Protein AF-A0A2N0B346-F1 (afdb_monomer)

Sequence (277 aa):
PYSTIGFEKKFQKDWVLYNFSGPQAVPAYGYYWFERIIEQGYKPKMVFYVISPEAFDDTKGLFYDPFLKYGADDSFLMKHLDRISFEDRRKLFLDRLFAVRRISPDLKLFAKRLQEGKLREYDSALNTDFMVLNLHRGEQFAYTSFLNDPERLEKDALRIRNLYLSSFELGPTQFYFVEEFLKIAKANDVKVYLIWPKVYESYRKRYDELGFDRIWWPKVKDLARRYSAVPVDLNSQTECKLFYDASHQSIMCFLESMKLMTDDYYGTKKIDVNRRF

Secondary structure (DSSP, 8-state):
-HHHHSS-TTTTTS--------TT--HHHHHHHHHHHHHTT---SEEEEE--GGGGBTTSSTTIIIIITTT--HHHHHHTGGGS-HHHHHHHHHHHH-HHHHH---HHHHHHHHHTT-TT---GGG-HHHHHHHHTTT--GGG--SS--HHHHHHHHHHHHHHHTTT--B-SHHHHHHHHHHHHHHHTT-EEEEEE----HHHHHHHHHTTHHHHTHHHHHHHHHHTT-EEEEHHHH-----BSSSSSB-GGGHHHHHHHHHHHHTTSS---TT---

InterPro domains:
  IPR011468 Protein of unknown function DUF1574 [PF07611] (2-265)

Organism: NCBI:txid2023197

Solvent-accessible surface area (backbone atoms only — not comparable to full-atom values): 15921 Å² total; per-residue (Å²): 93,67,62,57,63,35,41,60,79,92,50,38,86,83,58,82,65,83,87,84,83,56,79,71,60,26,46,52,52,56,26,56,54,51,52,52,41,45,75,73,69,50,73,58,74,60,45,83,45,75,52,61,76,68,55,28,22,73,85,73,46,46,61,40,65,56,31,57,74,72,65,56,50,72,67,58,51,65,76,45,47,89,69,48,51,70,68,53,52,52,48,54,53,49,31,70,76,33,59,63,71,58,70,56,74,59,62,66,60,49,52,52,25,56,76,69,73,41,75,76,69,80,48,80,90,70,40,62,63,59,55,49,24,60,78,35,76,69,48,74,74,86,44,63,30,97,64,70,54,65,73,60,34,53,54,39,17,54,52,53,38,58,73,59,57,69,81,62,48,89,36,68,60,34,56,53,27,46,48,53,38,36,50,56,29,48,78,61,70,29,43,37,36,44,28,37,72,38,49,36,67,80,37,42,50,53,44,60,76,70,33,36,79,69,74,44,48,52,57,53,43,48,52,20,58,78,42,74,30,44,52,39,51,39,66,81,75,48,84,76,85,41,36,55,44,20,76,37,53,6,58,74,43,45,45,61,54,38,43,52,53,50,29,32,74,74,62,78,42,75,73,69,74,75,75,68,134

Nearest PDB structures (foldseek):
  6wiu-assembly4_P  TM=3.056E-01  e=1.023E+00  Exiguobacterium sp. AT1b
  5gnx-assembly1_B  TM=3.047E-01  e=9.185E-01  metagenome
  8ivy-assembly2_B  TM=3.041E-01  e=1.268E+00  Acetivibrio thermocellus
  5g0s-assembly1_B  TM=3.393E-01  e=2.687E+00  Mycobacterium tuberculosis H37Rv
  5wka-assembly1_B  TM=3.341E-01  e=6.342E+00  metagenome

Structure (mmCIF, N/CA/C/O backbone):
data_AF-A0A2N0B346-F1
#
_entry.id   AF-A0A2N0B346-F1
#
loop_
_atom_site.group_PDB
_atom_site.id
_atom_site.type_symbol
_atom_site.label_atom_id
_atom_site.label_alt_id
_atom_site.label_comp_id
_atom_site.label_asym_id
_atom_site.label_entity_id
_atom_site.label_seq_id
_atom_site.pdbx_PDB_ins_code
_atom_site.Cartn_x
_atom_site.Cartn_y
_atom_site.Cartn_z
_atom_site.occupancy
_atom_site.B_iso_or_equiv
_atom_site.auth_seq_id
_atom_site.auth_comp_id
_atom_site.auth_asym_id
_atom_site.auth_atom_id
_atom_site.pdbx_PDB_model_num
ATOM 1 N N . PRO A 1 1 ? 7.427 -10.058 19.394 1.00 71.69 1 PRO A N 1
ATOM 2 C CA . PRO A 1 1 ? 6.786 -9.638 18.127 1.00 71.69 1 PRO A CA 1
ATOM 3 C C . PRO A 1 1 ? 6.164 -8.239 18.276 1.00 71.69 1 PRO A C 1
ATOM 5 O O . PRO A 1 1 ? 5.532 -7.976 19.302 1.00 71.69 1 PRO A O 1
ATOM 8 N N . TYR A 1 2 ? 6.372 -7.335 17.314 1.00 73.81 2 TYR A N 1
ATOM 9 C CA . TYR A 1 2 ? 5.748 -6.003 17.290 1.00 73.81 2 TYR A CA 1
ATOM 10 C C . TYR A 1 2 ? 4.219 -6.088 17.253 1.00 73.81 2 TYR A C 1
ATOM 12 O O . TYR A 1 2 ? 3.559 -5.276 17.891 1.00 73.81 2 TYR A O 1
ATOM 20 N N . SER A 1 3 ? 3.654 -7.137 16.656 1.00 72.31 3 SER A N 1
ATOM 21 C CA . SER A 1 3 ? 2.232 -7.503 16.738 1.00 72.31 3 SER A CA 1
ATOM 22 C C . SER A 1 3 ? 1.722 -7.671 18.166 1.00 72.31 3 SER A C 1
ATOM 24 O O . SER A 1 3 ? 0.545 -7.448 18.425 1.00 72.31 3 SER A O 1
ATOM 26 N N . THR A 1 4 ? 2.599 -8.036 19.105 1.00 73.50 4 THR A N 1
ATOM 27 C CA . THR A 1 4 ? 2.258 -8.189 20.524 1.00 73.50 4 THR A CA 1
ATOM 28 C C . THR A 1 4 ? 2.420 -6.880 21.291 1.00 73.50 4 THR A C 1
ATOM 30 O O . THR A 1 4 ? 1.592 -6.566 22.137 1.00 73.50 4 THR A O 1
ATOM 33 N N . ILE A 1 5 ? 3.469 -6.100 21.008 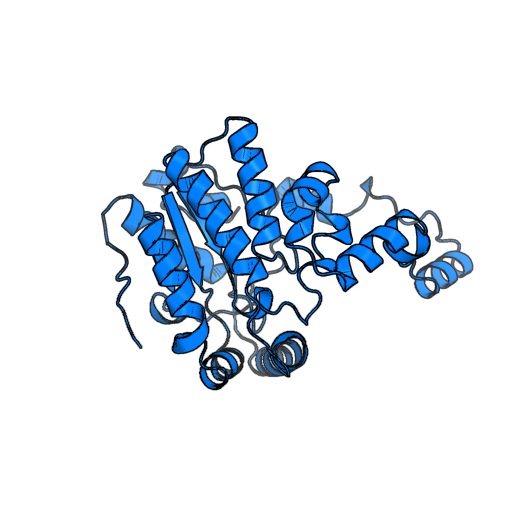1.00 77.31 5 ILE A N 1
ATOM 34 C CA . ILE A 1 5 ? 3.751 -4.854 21.745 1.00 77.31 5 ILE A CA 1
ATOM 35 C C . ILE A 1 5 ? 3.076 -3.612 21.149 1.00 77.31 5 ILE A C 1
ATOM 37 O O . ILE A 1 5 ? 3.043 -2.582 21.812 1.00 77.31 5 ILE A O 1
ATOM 41 N N . GLY A 1 6 ? 2.526 -3.707 19.935 1.00 75.94 6 GLY A N 1
ATOM 42 C CA . GLY A 1 6 ? 1.819 -2.623 19.246 1.00 75.94 6 GLY A CA 1
ATOM 43 C C . GLY A 1 6 ? 0.586 -2.122 19.991 1.00 75.94 6 GLY A C 1
ATOM 44 O O . GLY A 1 6 ? 0.230 -0.958 19.872 1.00 75.94 6 GLY A O 1
ATOM 45 N N . PHE A 1 7 ? -0.036 -2.976 20.802 1.00 82.00 7 PHE A N 1
ATOM 46 C CA . PHE A 1 7 ? -1.122 -2.585 21.693 1.00 82.00 7 PHE A CA 1
ATOM 47 C C . PHE A 1 7 ? -0.592 -2.265 23.089 1.00 82.00 7 PHE A C 1
ATOM 49 O O . PHE A 1 7 ? 0.306 -2.941 23.595 1.00 82.00 7 PHE A O 1
ATOM 56 N N . GLU A 1 8 ? -1.193 -1.282 23.762 1.00 81.69 8 GLU A N 1
ATOM 57 C CA . GLU A 1 8 ? -0.935 -1.047 25.185 1.00 81.69 8 GLU A CA 1
ATOM 58 C C . GLU A 1 8 ? -1.214 -2.314 26.008 1.00 81.69 8 GLU A C 1
ATOM 60 O O . GLU A 1 8 ? -2.177 -3.034 25.739 1.00 81.69 8 GLU A O 1
ATOM 65 N N . LYS A 1 9 ? -0.414 -2.568 27.056 1.00 84.38 9 LYS A N 1
ATOM 66 C CA . LYS A 1 9 ? -0.474 -3.805 27.868 1.00 84.38 9 LYS A CA 1
ATOM 67 C C . LYS A 1 9 ? -1.885 -4.194 28.319 1.00 84.38 9 LYS A C 1
ATOM 69 O O . LYS A 1 9 ? -2.200 -5.379 28.356 1.00 84.38 9 LYS A O 1
ATOM 74 N N . LYS A 1 10 ? -2.730 -3.211 28.644 1.00 84.38 10 LYS A N 1
ATOM 75 C CA . LYS A 1 10 ? -4.123 -3.435 29.064 1.00 84.38 10 LYS A CA 1
ATOM 76 C C . LYS A 1 10 ? -5.001 -4.070 27.977 1.00 84.38 10 LYS A C 1
ATOM 78 O O . LYS A 1 10 ? -5.951 -4.751 28.326 1.00 84.38 10 LYS A O 1
ATOM 83 N N . PHE A 1 11 ? -4.674 -3.878 26.698 1.00 83.50 11 PHE A N 1
ATOM 84 C CA . PHE A 1 11 ? -5.423 -4.416 25.559 1.00 83.50 11 PHE A CA 1
ATOM 85 C C . PHE A 1 11 ? -4.792 -5.687 24.976 1.00 83.50 11 PHE A C 1
ATOM 87 O O . PHE A 1 11 ? -5.474 -6.453 24.312 1.00 83.50 11 PHE A O 1
ATOM 94 N N . GLN A 1 12 ? -3.511 -5.963 25.237 1.00 83.19 12 GLN A N 1
ATOM 95 C CA . GLN A 1 12 ? -2.779 -7.071 24.597 1.00 83.19 12 GLN A CA 1
ATOM 96 C C . GLN A 1 12 ? -3.420 -8.459 24.769 1.00 83.19 12 GLN A C 1
ATOM 98 O O . GLN A 1 12 ? -3.192 -9.332 23.940 1.00 83.19 12 GLN A O 1
ATOM 103 N N . LYS A 1 13 ? -4.210 -8.684 25.827 1.00 84.19 13 LYS A N 1
ATOM 104 C CA . LYS A 1 13 ? -4.891 -9.970 26.059 1.00 84.19 13 LYS A CA 1
ATOM 105 C C . LYS A 1 13 ? -6.091 -10.203 25.134 1.00 84.19 13 LYS A C 1
ATOM 107 O O . LYS A 1 13 ? -6.457 -11.351 24.915 1.00 84.19 13 LYS A O 1
ATOM 112 N N . ASP A 1 14 ? -6.666 -9.136 24.584 1.00 84.81 14 ASP A N 1
ATOM 113 C CA . ASP A 1 14 ? -7.918 -9.175 23.817 1.00 84.81 14 ASP A CA 1
ATOM 114 C C . ASP A 1 14 ? -7.701 -9.090 22.300 1.00 84.81 14 ASP A C 1
ATOM 116 O O . ASP A 1 14 ? -8.669 -9.061 21.527 1.00 84.81 14 ASP A O 1
ATOM 120 N N . TRP A 1 15 ? -6.437 -9.006 21.876 1.00 86.19 15 TRP A N 1
ATOM 121 C CA . TRP A 1 15 ? -6.046 -8.750 20.498 1.00 86.19 15 TRP A CA 1
ATOM 122 C C . TRP A 1 15 ? -4.981 -9.719 20.013 1.00 86.19 15 TRP A C 1
ATOM 124 O O . TRP A 1 15 ? -4.018 -10.039 20.706 1.00 86.19 15 TRP A O 1
ATOM 134 N N . VAL A 1 16 ? -5.131 -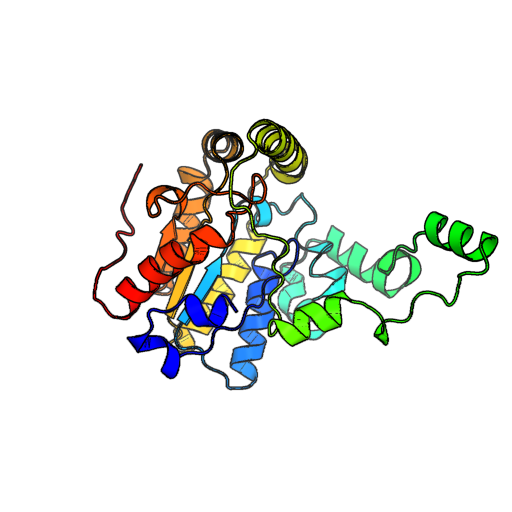10.107 18.752 1.00 85.81 16 VAL A N 1
ATOM 135 C CA . VAL A 1 16 ? -4.085 -10.736 17.954 1.00 85.81 16 VAL A CA 1
ATOM 136 C C . VAL A 1 16 ? -3.970 -9.924 16.672 1.00 85.81 16 VAL A C 1
ATOM 138 O O . VAL A 1 16 ? -4.977 -9.682 16.005 1.00 85.81 16 VAL A O 1
ATOM 141 N N . LEU A 1 17 ? -2.760 -9.469 16.348 1.00 85.19 17 LEU A N 1
ATOM 142 C CA . LEU A 1 17 ? -2.490 -8.760 15.103 1.00 85.19 17 LEU A CA 1
ATOM 143 C C . LEU A 1 17 ? -1.897 -9.725 14.078 1.00 85.19 17 LEU A C 1
ATOM 145 O O . LEU A 1 17 ? -0.890 -10.377 14.348 1.00 85.19 17 LEU A O 1
ATOM 149 N N . TYR A 1 18 ? -2.499 -9.747 12.894 1.00 86.06 18 TYR A N 1
ATOM 150 C CA . TYR A 1 18 ? -1.997 -10.462 11.728 1.00 86.06 18 TYR A CA 1
ATOM 151 C C . TYR A 1 18 ? -1.531 -9.457 10.680 1.00 86.06 18 TYR A C 1
ATOM 153 O O . TYR A 1 18 ? -2.218 -8.472 10.407 1.00 86.06 18 TYR A O 1
ATOM 161 N N . ASN A 1 19 ? -0.362 -9.709 10.099 1.00 83.88 19 ASN A N 1
ATOM 162 C CA . ASN A 1 19 ? 0.192 -8.898 9.027 1.00 83.88 19 ASN A CA 1
ATOM 163 C C . ASN A 1 19 ? 0.010 -9.632 7.698 1.00 83.88 19 ASN A C 1
ATOM 165 O O . ASN A 1 19 ? 0.459 -10.765 7.556 1.00 83.88 19 ASN A O 1
ATOM 169 N N . PHE A 1 20 ? -0.627 -8.968 6.738 1.00 87.12 20 PHE A N 1
ATOM 170 C CA . PHE A 1 20 ? -0.835 -9.490 5.387 1.00 87.12 20 PHE A CA 1
ATOM 171 C C . PHE A 1 20 ? -0.007 -8.742 4.337 1.00 87.12 20 PHE A C 1
ATOM 173 O O . PHE A 1 20 ? -0.223 -8.950 3.153 1.00 87.12 20 PHE A O 1
ATOM 180 N N . SER A 1 21 ? 0.930 -7.880 4.738 1.00 81.50 21 SER A N 1
ATOM 181 C CA . SER A 1 21 ? 1.773 -7.094 3.827 1.00 81.50 21 SER A CA 1
ATOM 182 C C . SER A 1 21 ? 2.575 -7.977 2.866 1.00 81.50 21 SER A C 1
ATOM 184 O O . SER A 1 21 ? 3.073 -9.033 3.247 1.00 81.50 21 SER A O 1
ATOM 186 N N . GLY A 1 22 ? 2.745 -7.505 1.631 1.00 80.12 22 GLY A N 1
ATOM 187 C CA . GLY A 1 22 ? 3.614 -8.110 0.623 1.00 80.12 22 GLY A CA 1
ATOM 188 C C . GLY A 1 22 ? 4.453 -7.044 -0.091 1.00 80.12 22 GLY A C 1
ATOM 189 O O . GLY A 1 22 ? 4.088 -5.864 -0.070 1.00 80.12 22 GLY A O 1
ATOM 190 N N . PRO A 1 23 ? 5.583 -7.419 -0.716 1.00 78.06 23 PRO A N 1
ATOM 191 C CA . PRO A 1 23 ? 6.390 -6.477 -1.484 1.00 78.06 23 PRO A CA 1
ATOM 192 C C . PRO A 1 23 ? 5.562 -5.897 -2.634 1.00 78.06 23 PRO A C 1
ATOM 194 O O . PRO A 1 23 ? 4.929 -6.643 -3.375 1.00 78.06 23 PRO A O 1
ATOM 197 N N . GLN A 1 24 ? 5.566 -4.565 -2.770 1.00 80.69 24 GLN A N 1
ATOM 198 C CA . GLN A 1 24 ? 4.791 -3.845 -3.794 1.00 80.69 24 GLN A CA 1
ATOM 199 C C . GLN A 1 24 ? 3.289 -4.208 -3.799 1.00 80.69 24 GLN A C 1
ATOM 201 O O . GLN A 1 24 ? 2.636 -4.190 -4.841 1.00 80.69 24 GLN A O 1
ATOM 206 N N . ALA A 1 25 ? 2.727 -4.543 -2.633 1.00 84.75 25 ALA A N 1
ATOM 207 C CA . ALA A 1 25 ? 1.311 -4.853 -2.494 1.00 84.75 25 ALA A CA 1
ATOM 208 C C . ALA A 1 25 ? 0.439 -3.628 -2.820 1.00 84.75 25 ALA A C 1
ATOM 210 O O . ALA A 1 25 ? 0.316 -2.696 -2.026 1.00 84.75 25 ALA A O 1
ATOM 211 N N . VAL A 1 26 ? -0.190 -3.648 -3.994 1.00 94.00 26 VAL A N 1
ATOM 212 C CA . VAL A 1 26 ? -1.192 -2.655 -4.399 1.00 94.00 26 VAL A CA 1
ATOM 213 C C . VAL A 1 26 ? -2.537 -2.900 -3.696 1.00 94.00 26 VAL A C 1
ATOM 215 O O . VAL A 1 26 ? -2.773 -4.002 -3.191 1.00 94.00 26 VAL A O 1
ATOM 218 N N . PRO A 1 27 ? -3.471 -1.931 -3.679 1.00 96.69 27 PRO A N 1
ATOM 219 C CA . PRO A 1 27 ? -4.790 -2.115 -3.079 1.00 96.69 27 PRO A CA 1
ATOM 220 C C . PRO A 1 27 ? -5.533 -3.397 -3.480 1.00 96.69 27 PRO A C 1
ATOM 222 O O . PRO A 1 27 ? -6.116 -4.042 -2.608 1.00 96.69 27 PRO A O 1
ATOM 225 N N . ALA A 1 28 ? -5.439 -3.827 -4.741 1.00 96.38 28 ALA A N 1
ATOM 226 C CA . ALA A 1 28 ? -6.013 -5.090 -5.211 1.00 96.38 28 ALA A CA 1
ATOM 227 C C . ALA A 1 28 ? -5.549 -6.322 -4.413 1.00 96.38 28 ALA A C 1
ATOM 229 O O . ALA A 1 28 ? -6.354 -7.205 -4.123 1.00 96.38 28 ALA A O 1
ATOM 230 N N . TYR A 1 29 ? -4.279 -6.360 -4.002 1.00 95.62 29 TYR A N 1
ATOM 231 C CA . TYR A 1 29 ? -3.734 -7.431 -3.166 1.00 95.62 29 TYR A CA 1
ATOM 232 C C . TYR A 1 29 ? -4.345 -7.407 -1.753 1.00 95.62 29 TYR A C 1
ATOM 234 O O . TYR A 1 29 ? -4.696 -8.451 -1.204 1.00 95.62 29 TYR A O 1
ATOM 242 N N . GLY A 1 30 ? -4.525 -6.216 -1.170 1.00 95.81 30 GLY A N 1
ATOM 243 C CA . GLY A 1 30 ? -5.187 -6.067 0.132 1.00 95.81 30 GLY A CA 1
ATOM 244 C C . GLY A 1 30 ? -6.653 -6.508 0.092 1.00 95.81 30 GLY A C 1
ATOM 245 O O . GLY A 1 30 ? -7.112 -7.220 0.983 1.00 95.81 30 GLY A O 1
ATOM 246 N N . TYR A 1 31 ? -7.365 -6.139 -0.975 1.00 97.38 31 TYR A N 1
ATOM 247 C CA . TYR A 1 31 ? -8.732 -6.587 -1.234 1.00 97.38 31 TYR A CA 1
ATOM 248 C C . TYR A 1 31 ? -8.826 -8.112 -1.391 1.00 97.38 31 TYR A C 1
ATOM 250 O O . TYR A 1 31 ? -9.660 -8.728 -0.733 1.00 97.38 31 TYR A O 1
ATOM 258 N N . TYR A 1 32 ? -7.930 -8.725 -2.170 1.00 96.75 32 TYR A N 1
ATOM 259 C CA . TYR A 1 32 ? -7.880 -10.176 -2.369 1.00 96.75 32 TYR A CA 1
ATOM 260 C C . TYR A 1 32 ? -7.816 -10.960 -1.054 1.00 96.75 32 TYR A C 1
ATOM 262 O O . TYR A 1 32 ? -8.604 -11.883 -0.836 1.00 96.75 32 TYR A O 1
ATOM 270 N N . TRP A 1 33 ? -6.905 -10.580 -0.154 1.00 95.75 33 TRP A N 1
ATOM 271 C CA . TRP A 1 33 ? -6.784 -11.254 1.138 1.00 95.75 33 TRP A CA 1
ATOM 272 C C . TRP A 1 33 ? -7.965 -10.971 2.053 1.00 95.75 33 TRP A C 1
ATOM 274 O O . TRP A 1 33 ? -8.467 -11.888 2.700 1.00 95.75 33 TRP A O 1
ATOM 284 N N . PHE A 1 34 ? -8.426 -9.723 2.104 1.00 97.50 34 PHE A N 1
ATOM 285 C CA . PHE A 1 34 ? -9.526 -9.353 2.981 1.00 97.50 34 PHE A CA 1
ATOM 286 C C . PHE A 1 34 ? -10.828 -10.059 2.609 1.00 97.50 34 PHE A C 1
ATOM 288 O O . PHE A 1 34 ? -11.502 -10.581 3.492 1.00 97.50 34 PHE A O 1
ATOM 295 N N . GLU A 1 35 ? -11.137 -10.163 1.317 1.00 97.19 35 GLU A N 1
ATOM 296 C CA . GLU A 1 35 ? -12.273 -10.945 0.833 1.00 97.19 35 GLU A CA 1
ATOM 297 C C . GLU A 1 35 ? -12.211 -12.395 1.338 1.00 97.19 35 GLU A C 1
ATOM 299 O O . GLU A 1 35 ? -13.176 -12.873 1.926 1.00 97.19 35 GLU A O 1
ATOM 304 N N . ARG A 1 36 ? -11.051 -13.056 1.241 1.00 96.06 36 ARG A N 1
ATOM 305 C CA . ARG A 1 36 ? -10.877 -14.454 1.690 1.00 96.06 36 ARG A CA 1
ATOM 306 C C . ARG A 1 36 ? -11.027 -14.619 3.190 1.00 96.06 36 ARG A C 1
ATOM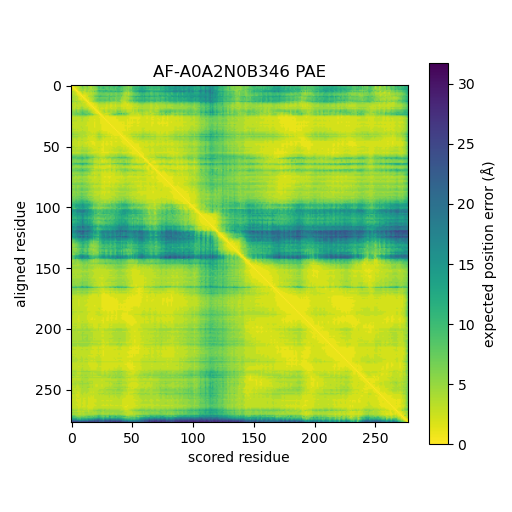 308 O O . ARG A 1 36 ? -11.612 -15.597 3.645 1.00 96.06 36 ARG A O 1
ATOM 315 N N . ILE A 1 37 ? -10.501 -13.670 3.960 1.00 96.56 37 ILE A N 1
ATOM 316 C CA . ILE A 1 37 ? -10.632 -13.658 5.420 1.00 96.56 37 ILE A CA 1
ATOM 317 C C . ILE A 1 37 ? -12.119 -13.619 5.798 1.00 96.56 37 ILE A C 1
ATOM 319 O O . ILE A 1 37 ? -12.573 -14.439 6.597 1.00 96.56 37 ILE A O 1
ATOM 323 N N . ILE A 1 38 ? -12.882 -12.717 5.175 1.00 97.75 38 ILE A N 1
ATOM 324 C CA . ILE A 1 38 ? -14.320 -12.581 5.417 1.00 97.75 38 ILE A CA 1
ATOM 325 C C . ILE A 1 38 ? -15.095 -13.818 4.938 1.00 97.75 38 ILE A C 1
ATOM 327 O O . ILE A 1 38 ? -15.955 -14.308 5.669 1.00 97.75 38 ILE A O 1
ATOM 331 N N . GLU A 1 39 ? -14.786 -14.355 3.753 1.00 96.19 39 GLU A N 1
ATOM 332 C CA . GLU A 1 39 ? -15.424 -15.559 3.190 1.00 96.19 39 GLU A CA 1
ATOM 333 C C . GLU A 1 39 ? -15.201 -16.807 4.055 1.00 96.19 39 GLU A C 1
ATOM 335 O O . GLU A 1 39 ? -16.087 -17.653 4.163 1.00 96.19 39 GLU A O 1
ATOM 340 N N . GLN A 1 40 ? -14.055 -16.904 4.733 1.00 96.69 40 GLN A N 1
ATOM 341 C CA . GLN A 1 40 ? -13.778 -17.960 5.713 1.00 96.69 40 GLN A CA 1
ATOM 342 C C . GLN A 1 40 ? -14.485 -17.748 7.064 1.00 96.69 40 GLN A C 1
ATOM 344 O O . GLN A 1 40 ? -14.336 -18.557 7.978 1.00 96.69 40 GLN A O 1
ATOM 349 N N . GLY A 1 41 ? -15.266 -16.675 7.210 1.00 96.44 41 GLY A N 1
ATOM 350 C CA . GLY A 1 41 ? -16.028 -16.364 8.418 1.00 96.44 41 GLY A CA 1
ATOM 351 C C . GLY A 1 41 ? -15.244 -15.592 9.480 1.00 96.44 41 GLY A C 1
ATOM 352 O O . GLY A 1 41 ? -15.780 -15.334 10.560 1.00 96.44 41 GLY A O 1
ATOM 353 N N . TYR A 1 42 ? -14.005 -15.180 9.198 1.00 95.19 42 TYR A N 1
ATOM 354 C CA . TYR A 1 42 ? -13.225 -14.360 10.119 1.00 95.19 42 TYR A CA 1
ATOM 355 C C . TYR A 1 42 ? -13.597 -12.887 9.959 1.00 95.19 42 TYR A C 1
ATOM 357 O O . TYR A 1 42 ? -13.429 -12.305 8.895 1.00 95.19 42 TYR A O 1
ATOM 365 N N . LYS A 1 43 ? -14.064 -12.256 11.040 1.00 95.19 43 LYS A N 1
ATOM 366 C CA . LYS A 1 43 ? -14.435 -10.833 11.057 1.00 95.19 43 LYS A CA 1
ATOM 367 C C . LYS A 1 43 ? -13.502 -10.059 11.990 1.00 95.19 43 LYS A C 1
ATOM 369 O O . LYS A 1 43 ? -13.696 -10.105 13.207 1.00 95.19 43 LYS A O 1
ATOM 374 N N . PRO A 1 44 ? -12.455 -9.392 11.469 1.00 95.25 44 PRO A N 1
ATOM 375 C CA . PRO A 1 44 ? -11.558 -8.614 12.312 1.00 95.25 44 PRO A CA 1
ATOM 376 C C . PRO A 1 44 ? -12.296 -7.414 12.914 1.00 95.25 44 PRO A C 1
ATOM 378 O O . PRO A 1 44 ? -13.071 -6.750 12.237 1.00 95.25 44 PRO A O 1
ATOM 381 N N . LYS A 1 45 ? -12.016 -7.091 14.181 1.00 94.88 45 LYS A N 1
ATOM 382 C CA . LYS A 1 45 ? -12.596 -5.908 14.846 1.00 94.88 45 LYS A CA 1
ATOM 383 C C . LYS A 1 45 ? -12.163 -4.600 14.175 1.00 94.88 45 LYS A C 1
ATOM 385 O O . LYS A 1 45 ? -12.937 -3.653 14.081 1.00 94.88 45 LYS A O 1
ATOM 390 N N . MET A 1 46 ? -10.912 -4.549 13.715 1.00 94.94 46 MET A N 1
ATOM 391 C CA . MET A 1 46 ? -10.398 -3.435 12.929 1.00 94.94 46 MET A CA 1
ATOM 392 C C . MET A 1 46 ? -9.302 -3.871 11.957 1.00 94.94 46 MET A C 1
ATOM 394 O O . MET A 1 46 ? -8.632 -4.878 12.190 1.00 94.94 46 MET A O 1
ATOM 398 N N . VAL A 1 47 ? -9.096 -3.081 10.904 1.00 96.94 47 VAL A N 1
ATOM 399 C CA . VAL A 1 47 ? -8.024 -3.261 9.921 1.00 96.94 47 VAL A CA 1
ATOM 400 C C . VAL A 1 47 ? -7.255 -1.959 9.714 1.00 96.94 47 VAL A C 1
ATOM 402 O O . VAL A 1 47 ? -7.844 -0.897 9.500 1.00 96.94 47 VAL A O 1
ATOM 405 N N . PHE A 1 48 ? -5.927 -2.068 9.733 1.00 95.50 48 PHE A N 1
ATOM 406 C CA . PHE A 1 48 ? -4.993 -1.022 9.326 1.00 95.50 48 PHE A CA 1
ATOM 407 C C . PHE A 1 48 ? -4.681 -1.200 7.846 1.00 95.50 48 PHE A C 1
ATOM 409 O O . PHE A 1 48 ? -3.873 -2.052 7.477 1.00 95.50 48 PHE A O 1
ATOM 416 N N . TYR A 1 49 ? -5.350 -0.434 6.990 1.00 97.38 49 TYR A N 1
ATOM 417 C CA . TYR A 1 49 ? -5.183 -0.554 5.552 1.00 97.38 49 TYR A CA 1
ATOM 418 C C . TYR A 1 49 ? -4.268 0.552 5.032 1.00 97.38 49 TYR A C 1
ATOM 420 O O . TYR A 1 49 ? -4.699 1.677 4.783 1.00 97.38 49 TYR A O 1
ATOM 428 N N . VAL A 1 50 ? -2.981 0.228 4.922 1.00 95.69 50 VAL A N 1
ATOM 429 C CA . VAL A 1 50 ? -1.949 1.146 4.429 1.00 95.69 50 VAL A CA 1
ATOM 430 C C . VAL A 1 50 ? -1.980 1.174 2.907 1.00 95.69 50 VAL A C 1
ATOM 432 O O . VAL A 1 50 ? -1.850 0.134 2.266 1.00 95.69 50 VAL A O 1
ATOM 435 N N . ILE A 1 51 ? -2.145 2.367 2.338 1.00 96.06 51 ILE A N 1
ATOM 436 C CA . ILE A 1 51 ? -2.127 2.593 0.895 1.00 96.06 51 ILE A CA 1
ATOM 437 C C . ILE A 1 51 ? -1.200 3.761 0.560 1.00 96.06 51 ILE A C 1
ATOM 439 O O . ILE A 1 51 ? -1.263 4.822 1.181 1.00 96.06 51 ILE A O 1
ATOM 443 N N . SER A 1 52 ? -0.354 3.570 -0.447 1.00 94.56 52 SER A N 1
ATOM 444 C CA . SER A 1 52 ? 0.588 4.592 -0.908 1.00 94.56 52 SER A CA 1
ATOM 445 C C . SER A 1 52 ? 0.212 5.067 -2.317 1.00 94.56 52 SER A C 1
ATOM 447 O O . SER A 1 52 ? -0.257 4.246 -3.114 1.00 94.56 52 SER A O 1
ATOM 449 N N . PRO A 1 53 ? 0.384 6.361 -2.647 1.00 95.56 53 PRO A N 1
ATOM 450 C CA . PRO A 1 53 ? -0.016 6.917 -3.941 1.00 95.56 53 PRO A CA 1
ATOM 451 C C . PRO A 1 53 ? 0.584 6.202 -5.156 1.00 95.56 53 PRO A C 1
ATOM 453 O O . PRO A 1 53 ? -0.088 6.076 -6.173 1.00 95.56 53 PRO A O 1
ATOM 456 N N . GLU A 1 54 ? 1.809 5.687 -5.048 1.00 94.12 54 GLU A N 1
ATOM 457 C CA . GLU A 1 54 ? 2.530 4.995 -6.124 1.00 94.12 54 GLU A CA 1
ATOM 458 C C . GLU A 1 54 ? 1.774 3.784 -6.650 1.00 94.12 54 GLU A C 1
ATOM 460 O O . GLU A 1 54 ? 1.829 3.492 -7.839 1.00 94.12 54 GLU A O 1
ATOM 465 N N . ALA A 1 55 ? 1.037 3.095 -5.777 1.00 94.50 55 ALA A N 1
ATOM 466 C CA . ALA A 1 55 ? 0.242 1.945 -6.176 1.00 94.50 55 ALA A CA 1
ATOM 467 C C . ALA A 1 55 ? -0.876 2.323 -7.158 1.00 94.50 55 ALA A C 1
ATOM 469 O O . ALA A 1 55 ? -1.353 1.459 -7.881 1.00 94.50 55 ALA A O 1
ATOM 470 N N . PHE A 1 56 ? -1.287 3.594 -7.195 1.00 96.25 56 PHE A N 1
ATOM 471 C CA . PHE A 1 56 ? -2.365 4.106 -8.040 1.00 96.25 56 PHE A CA 1
ATOM 472 C C . PHE A 1 56 ? -1.859 4.586 -9.403 1.00 96.25 56 PHE A C 1
ATOM 474 O O . PHE A 1 56 ? -2.572 5.325 -10.072 1.00 96.25 56 PHE A O 1
ATOM 481 N N . ASP A 1 57 ? -0.653 4.191 -9.810 1.00 94.56 57 ASP A N 1
ATOM 482 C CA . ASP A 1 57 ? -0.165 4.386 -11.171 1.00 94.56 57 ASP A CA 1
ATOM 483 C C . ASP A 1 57 ? -0.362 3.118 -12.007 1.00 94.56 57 ASP A C 1
ATOM 485 O O . ASP A 1 57 ? 0.357 2.124 -11.860 1.00 94.56 57 ASP A O 1
ATOM 489 N N . ASP A 1 58 ? -1.330 3.170 -12.921 1.00 91.19 58 ASP A N 1
ATOM 490 C CA . ASP A 1 58 ? -1.667 2.039 -13.789 1.00 91.19 58 ASP A CA 1
ATOM 491 C C . ASP A 1 58 ? -0.593 1.789 -14.872 1.00 91.19 58 ASP A C 1
ATOM 493 O O . ASP A 1 58 ? -0.582 0.730 -15.498 1.00 91.19 58 ASP A O 1
ATOM 497 N N . THR A 1 59 ? 0.354 2.715 -15.071 1.00 88.94 59 THR A N 1
ATOM 498 C CA . THR A 1 59 ? 1.417 2.621 -16.087 1.00 88.94 59 THR A CA 1
ATOM 499 C C . THR A 1 59 ? 2.682 1.912 -15.587 1.00 88.94 59 THR A C 1
ATOM 501 O O . THR A 1 59 ? 3.521 1.496 -16.388 1.00 88.94 59 THR A O 1
ATOM 504 N N . LYS A 1 60 ? 2.843 1.738 -14.267 1.00 84.75 60 LYS A N 1
ATOM 505 C CA . LYS A 1 60 ? 4.092 1.247 -13.645 1.00 84.75 60 LYS A CA 1
ATOM 506 C C . LYS A 1 60 ? 4.198 -0.270 -13.519 1.00 84.75 60 LYS A C 1
ATOM 508 O O . LYS A 1 60 ? 5.201 -0.762 -13.010 1.00 84.75 60 LYS A O 1
ATOM 513 N N . GLY A 1 61 ? 3.178 -1.019 -13.940 1.00 83.56 61 GLY A N 1
ATOM 514 C CA . GLY A 1 61 ? 3.162 -2.485 -13.845 1.00 83.56 61 GLY A CA 1
ATOM 515 C C . GLY A 1 61 ? 3.064 -3.034 -12.414 1.00 83.56 61 GLY A C 1
ATOM 516 O O . GLY A 1 61 ? 3.075 -4.249 -12.233 1.00 83.56 61 GLY A O 1
ATOM 517 N N . LEU A 1 62 ? 2.898 -2.166 -11.404 1.00 86.19 62 LEU A N 1
ATOM 518 C CA . LEU A 1 62 ? 2.786 -2.538 -9.987 1.00 86.19 62 LEU A CA 1
ATOM 519 C C . LEU A 1 62 ? 1.585 -3.437 -9.693 1.00 86.19 62 LEU A C 1
ATOM 521 O O . LEU A 1 62 ? 1.600 -4.198 -8.733 1.00 86.19 62 LEU A O 1
ATOM 525 N N . PHE A 1 63 ? 0.540 -3.376 -10.515 1.00 90.00 63 PHE A N 1
ATOM 526 C CA . PHE A 1 63 ? -0.574 -4.307 -10.400 1.00 90.00 63 PHE A CA 1
ATOM 527 C C . PHE A 1 63 ? -0.204 -5.697 -10.944 1.00 90.00 63 PHE A C 1
ATOM 529 O O . PHE A 1 63 ? -0.514 -6.714 -10.321 1.00 90.00 63 PHE A O 1
ATOM 536 N N . TYR A 1 64 ? 0.501 -5.745 -12.077 1.00 89.88 64 TYR A N 1
ATOM 537 C CA . TYR A 1 64 ? 0.838 -6.987 -12.762 1.00 89.88 64 TYR A CA 1
ATOM 538 C C . TYR A 1 64 ? 1.912 -7.801 -12.037 1.00 89.88 64 TYR A C 1
ATOM 540 O O . TYR A 1 64 ? 1.656 -8.940 -11.639 1.00 89.88 64 TYR A O 1
ATOM 548 N N . ASP A 1 65 ? 3.105 -7.225 -11.880 1.00 84.12 65 ASP A N 1
ATOM 549 C CA . ASP A 1 65 ? 4.315 -7.971 -11.526 1.00 84.12 65 ASP A CA 1
ATOM 550 C C . ASP A 1 65 ? 4.252 -8.627 -10.137 1.00 84.12 65 ASP A C 1
ATOM 552 O O . ASP A 1 65 ? 4.469 -9.837 -10.057 1.00 84.12 65 ASP A O 1
ATOM 556 N N . PRO A 1 66 ? 3.943 -7.908 -9.040 1.00 82.19 66 PRO A N 1
ATOM 557 C CA . PRO A 1 66 ? 3.945 -8.508 -7.708 1.00 82.19 66 PRO A CA 1
ATOM 558 C C . PRO A 1 66 ? 2.662 -9.288 -7.403 1.00 82.19 66 PRO A C 1
ATOM 560 O O . PRO A 1 66 ? 2.710 -10.252 -6.639 1.00 82.19 66 PRO A O 1
ATOM 563 N N . PHE A 1 67 ? 1.518 -8.902 -7.984 1.00 90.81 67 PHE A N 1
ATOM 564 C CA . PHE A 1 67 ? 0.223 -9.459 -7.598 1.00 90.81 67 PHE A CA 1
ATOM 565 C C . PHE A 1 67 ? -0.430 -10.325 -8.674 1.00 90.81 67 PHE A C 1
ATOM 567 O O . PHE A 1 67 ? -0.593 -11.520 -8.435 1.00 90.81 67 PHE A O 1
ATOM 574 N N . LEU A 1 68 ? -0.793 -9.797 -9.847 1.00 91.00 68 LEU A N 1
ATOM 575 C CA . LEU A 1 68 ? -1.527 -10.606 -10.834 1.00 91.00 68 LEU A CA 1
ATOM 576 C C . LEU A 1 68 ? -0.725 -11.826 -11.313 1.00 91.00 68 LEU A C 1
ATOM 578 O O . LEU A 1 68 ? -1.292 -12.893 -11.533 1.00 91.00 68 LEU A O 1
ATOM 582 N N . LYS A 1 69 ? 0.596 -11.683 -11.454 1.00 88.62 69 LYS A N 1
ATOM 583 C CA . LYS A 1 69 ? 1.486 -12.742 -11.944 1.00 88.62 69 LYS A CA 1
ATOM 584 C C . LYS A 1 69 ? 1.711 -13.884 -10.938 1.00 88.62 69 LYS A C 1
ATOM 586 O O . LYS A 1 69 ? 1.829 -15.055 -11.335 1.00 88.62 69 LYS A O 1
ATOM 591 N N . TYR A 1 70 ? 1.805 -13.560 -9.647 1.00 83.62 70 TYR A N 1
ATOM 592 C CA . TYR A 1 70 ? 2.232 -14.509 -8.608 1.00 83.62 70 TYR A CA 1
ATOM 593 C C . TYR A 1 70 ? 1.213 -14.750 -7.490 1.00 83.62 70 TYR A C 1
ATOM 595 O O . TYR A 1 70 ? 1.205 -15.845 -6.938 1.00 83.62 70 TYR A O 1
ATOM 603 N N . GLY A 1 71 ? 0.382 -13.764 -7.147 1.00 85.38 71 GLY A N 1
ATOM 604 C CA . GLY A 1 71 ? -0.496 -13.807 -5.974 1.00 85.38 71 GLY A CA 1
ATOM 605 C C . GLY A 1 71 ? -1.977 -14.056 -6.270 1.00 85.38 71 GLY A C 1
ATOM 606 O O . GLY A 1 71 ? -2.636 -14.725 -5.479 1.00 85.38 71 GLY A O 1
ATOM 607 N N . ALA A 1 72 ? -2.510 -13.530 -7.376 1.00 91.31 72 ALA A N 1
ATOM 608 C CA . ALA A 1 72 ? -3.925 -13.679 -7.719 1.00 91.31 72 ALA A CA 1
ATOM 609 C C . ALA A 1 72 ? -4.239 -15.082 -8.265 1.00 91.31 72 ALA A C 1
ATOM 611 O O . ALA A 1 72 ? -3.504 -15.608 -9.103 1.00 91.31 72 ALA A O 1
ATOM 612 N N . ASP A 1 73 ? -5.358 -15.664 -7.831 1.00 93.00 73 ASP A N 1
ATOM 613 C CA . ASP A 1 73 ? -5.867 -16.920 -8.384 1.00 93.00 73 ASP A CA 1
ATOM 614 C C . ASP A 1 73 ? -6.841 -16.705 -9.553 1.00 93.00 73 ASP A C 1
ATOM 616 O O . ASP A 1 73 ? -7.293 -15.594 -9.838 1.00 93.00 73 ASP A O 1
ATOM 620 N N . ASP A 1 74 ? -7.174 -17.792 -10.250 1.00 91.88 74 ASP A N 1
ATOM 621 C CA . ASP A 1 74 ? -8.020 -17.737 -11.443 1.00 91.88 74 ASP A CA 1
ATOM 622 C C . ASP A 1 74 ? -9.418 -17.179 -11.148 1.00 91.88 74 ASP A C 1
ATOM 624 O O . ASP A 1 74 ? -9.976 -16.470 -11.984 1.00 91.88 74 ASP A O 1
ATOM 628 N N . SER A 1 75 ? -9.959 -17.444 -9.955 1.00 93.81 75 SER A N 1
ATOM 629 C CA . SER A 1 75 ? -11.259 -16.917 -9.529 1.00 93.81 75 SER A CA 1
ATOM 630 C C . SER A 1 75 ? -11.232 -15.389 -9.463 1.00 93.81 75 SER A C 1
ATOM 632 O O . SER A 1 75 ? -12.066 -14.722 -10.080 1.00 93.81 75 SER A O 1
ATOM 634 N N . PHE A 1 76 ? -10.219 -14.823 -8.801 1.00 95.62 76 PHE A N 1
ATOM 635 C CA . PHE A 1 76 ? -10.029 -13.379 -8.727 1.00 95.62 76 PHE A CA 1
ATOM 636 C C . PHE A 1 76 ? -9.830 -12.754 -10.112 1.00 95.62 76 PHE A C 1
ATOM 638 O O . PHE A 1 76 ? -10.458 -11.747 -10.444 1.00 95.62 76 PHE A O 1
ATOM 645 N N . LEU A 1 77 ? -8.981 -13.368 -10.943 1.00 94.25 77 LEU A N 1
ATOM 646 C CA . LEU A 1 77 ? -8.685 -12.874 -12.288 1.00 94.25 77 LEU A CA 1
ATOM 647 C C . LEU A 1 77 ? -9.929 -12.841 -13.178 1.00 94.25 77 LEU A C 1
ATOM 649 O O . LEU A 1 77 ? -10.131 -11.875 -13.909 1.00 94.25 77 LEU A O 1
ATOM 653 N N . MET A 1 78 ? -10.769 -13.875 -13.111 1.00 93.75 78 MET A N 1
ATOM 654 C CA . MET A 1 78 ? -12.011 -13.934 -13.883 1.00 93.75 78 MET A CA 1
ATOM 655 C C . MET A 1 78 ? -13.044 -12.928 -13.372 1.00 93.75 78 MET A C 1
ATOM 657 O O . MET A 1 78 ? -13.700 -12.271 -14.179 1.00 93.75 78 MET A O 1
ATOM 661 N N . LYS A 1 79 ? -13.157 -12.765 -12.048 1.00 96.00 79 LYS A N 1
ATOM 662 C CA . LYS A 1 79 ? -14.091 -11.827 -11.409 1.00 96.00 79 LYS A CA 1
ATOM 663 C C . LYS A 1 79 ? -13.793 -10.360 -11.732 1.00 96.00 79 LYS A C 1
ATOM 665 O O . LYS A 1 79 ? -14.727 -9.577 -11.859 1.00 96.00 79 LYS A O 1
ATOM 670 N N . HIS A 1 80 ? -12.518 -9.998 -11.884 1.00 96.31 80 HIS A N 1
ATOM 671 C CA . HIS A 1 80 ? -12.079 -8.612 -12.103 1.00 96.31 80 HIS A CA 1
ATOM 672 C C . HIS A 1 80 ? -11.416 -8.388 -13.466 1.00 96.31 80 HIS A C 1
ATOM 674 O O . HIS A 1 80 ? -10.627 -7.456 -13.635 1.00 96.31 80 HIS A O 1
ATOM 680 N N . LEU A 1 81 ? -11.718 -9.234 -14.455 1.00 93.62 81 LEU A N 1
ATOM 681 C CA . LEU A 1 81 ? -11.083 -9.192 -15.774 1.00 93.62 81 LEU A CA 1
ATOM 682 C C . LEU A 1 81 ? -11.289 -7.850 -16.501 1.00 93.62 81 LEU A C 1
ATOM 684 O O . LEU A 1 81 ? -10.434 -7.436 -17.284 1.00 93.62 81 LEU A O 1
ATOM 688 N N . ASP A 1 82 ? -12.403 -7.165 -16.239 1.00 94.19 82 ASP A N 1
ATOM 689 C CA . ASP A 1 82 ? -12.739 -5.836 -16.764 1.00 94.19 82 ASP A CA 1
ATOM 690 C C . ASP A 1 82 ? -11.873 -4.712 -16.171 1.00 94.19 82 ASP A C 1
ATOM 692 O O . ASP A 1 82 ? -11.734 -3.652 -16.782 1.00 94.19 82 ASP A O 1
ATOM 696 N N . ARG A 1 83 ? -11.264 -4.947 -15.003 1.00 94.94 83 ARG A N 1
ATOM 697 C CA . ARG A 1 83 ? -10.353 -4.015 -14.319 1.00 94.94 83 ARG A CA 1
ATOM 698 C C . ARG A 1 83 ? -8.889 -4.230 -14.676 1.00 94.94 83 ARG A C 1
ATOM 700 O O . ARG A 1 83 ? -8.054 -3.412 -14.309 1.00 94.94 83 ARG A O 1
ATOM 707 N N . ILE A 1 84 ? -8.564 -5.312 -15.378 1.00 93.25 84 ILE A N 1
ATOM 708 C CA . ILE A 1 84 ? -7.196 -5.611 -15.799 1.00 93.25 84 ILE A CA 1
ATOM 709 C C . ILE A 1 84 ? -6.974 -5.038 -17.202 1.00 93.25 84 ILE A C 1
ATOM 711 O O . ILE A 1 84 ? -7.734 -5.311 -18.141 1.00 93.25 84 ILE A O 1
ATOM 715 N N . SER A 1 85 ? -5.902 -4.258 -17.362 1.00 91.94 85 SER A N 1
ATOM 716 C CA . SER A 1 85 ? -5.536 -3.658 -18.647 1.00 91.94 85 SER A CA 1
ATOM 717 C C . SER A 1 85 ? -5.417 -4.728 -19.743 1.00 91.94 85 SER A C 1
ATOM 719 O O . SER A 1 85 ? -5.131 -5.901 -19.484 1.00 91.94 85 SER A O 1
ATOM 721 N N . PHE A 1 86 ? -5.669 -4.362 -21.003 1.00 91.38 86 PHE A N 1
ATOM 722 C CA . PHE A 1 86 ? -5.489 -5.311 -22.111 1.00 91.38 86 PHE A CA 1
ATOM 723 C C . PHE A 1 86 ? -4.045 -5.831 -22.181 1.00 91.38 86 PHE A C 1
ATOM 725 O O . PHE A 1 86 ? -3.820 -7.015 -22.433 1.00 91.38 86 PHE A O 1
ATOM 732 N N . GLU A 1 87 ? -3.072 -4.958 -21.916 1.00 91.75 87 GLU A N 1
ATOM 733 C CA . GLU A 1 87 ? -1.662 -5.327 -21.906 1.00 91.75 87 GLU A CA 1
ATOM 734 C C . GLU A 1 87 ? -1.361 -6.378 -20.832 1.00 91.75 87 GLU A C 1
ATOM 736 O O . GLU A 1 87 ? -0.734 -7.394 -21.136 1.00 91.75 87 GLU A O 1
ATOM 741 N N . ASP A 1 88 ? -1.861 -6.190 -19.611 1.00 92.75 88 ASP A N 1
ATOM 742 C CA . ASP A 1 88 ? -1.634 -7.127 -18.512 1.00 92.75 88 ASP A CA 1
ATOM 743 C C . ASP A 1 88 ? -2.397 -8.436 -18.708 1.00 92.75 88 ASP A C 1
ATOM 745 O O . ASP A 1 88 ? -1.851 -9.504 -18.444 1.00 92.75 88 ASP A O 1
ATOM 749 N N . ARG A 1 89 ? -3.607 -8.400 -19.284 1.00 92.81 89 ARG A N 1
ATOM 750 C CA . ARG A 1 89 ? -4.318 -9.621 -19.709 1.00 92.81 89 ARG A CA 1
ATOM 751 C C . ARG A 1 89 ? -3.512 -10.414 -20.734 1.00 92.81 89 ARG A C 1
ATOM 753 O O . ARG A 1 89 ? -3.410 -11.636 -20.627 1.00 92.81 89 ARG A O 1
ATOM 760 N N . ARG A 1 90 ? -2.895 -9.731 -21.705 1.00 93.06 90 ARG A N 1
ATOM 761 C CA . ARG A 1 90 ? -2.000 -10.368 -22.681 1.00 93.06 90 ARG A CA 1
ATOM 762 C C . ARG A 1 90 ? -0.776 -10.973 -21.994 1.00 93.06 90 ARG A C 1
ATOM 764 O O . ARG A 1 90 ? -0.401 -12.095 -22.328 1.00 93.06 90 ARG A O 1
ATOM 771 N N . LYS A 1 91 ? -0.159 -10.265 -21.042 1.00 92.44 91 LYS A N 1
ATOM 772 C CA . LYS A 1 91 ? 0.979 -10.791 -20.271 1.00 92.44 91 LYS A CA 1
ATOM 773 C C . LYS A 1 91 ? 0.578 -12.027 -19.455 1.00 92.44 91 LYS A C 1
ATOM 775 O O . LYS A 1 91 ? 1.250 -13.043 -19.577 1.00 92.44 91 LYS A O 1
ATOM 780 N N . LEU A 1 92 ? -0.559 -11.993 -18.749 1.00 92.00 92 LEU A N 1
ATOM 781 C CA . LEU A 1 92 ? -1.104 -13.137 -18.001 1.00 92.00 92 LEU A CA 1
ATOM 782 C C . LEU A 1 92 ? -1.306 -14.362 -18.897 1.00 92.00 92 LEU A C 1
ATOM 784 O O . LEU A 1 92 ? -0.917 -15.472 -18.537 1.00 92.00 92 LEU A O 1
ATOM 788 N N . PHE A 1 93 ? -1.889 -14.167 -20.081 1.00 91.44 93 PHE A N 1
ATOM 789 C CA . PHE A 1 93 ? -2.071 -15.243 -21.051 1.00 91.44 93 PHE A CA 1
ATOM 790 C C . PHE A 1 93 ? -0.730 -15.846 -21.494 1.00 91.44 93 PHE A C 1
ATOM 792 O O . PHE A 1 93 ? -0.561 -17.065 -21.473 1.00 91.44 93 PHE A O 1
ATOM 799 N N . LEU A 1 94 ? 0.249 -15.004 -21.835 1.00 92.19 94 LEU A N 1
ATOM 800 C CA . LEU A 1 94 ? 1.582 -15.462 -22.231 1.00 92.19 94 LEU A CA 1
ATOM 801 C C . LEU A 1 94 ? 2.325 -16.169 -21.091 1.00 92.19 94 LEU A C 1
ATOM 803 O O . LEU A 1 94 ? 3.006 -17.159 -21.343 1.00 92.19 94 LEU A O 1
ATOM 807 N N . ASP A 1 95 ? 2.188 -15.701 -19.854 1.00 90.12 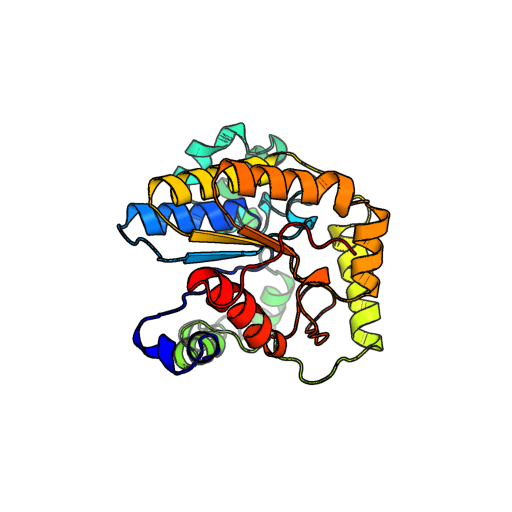95 ASP A N 1
ATOM 808 C CA . ASP A 1 95 ? 2.830 -16.306 -18.684 1.00 90.12 95 ASP A CA 1
ATOM 809 C C . ASP A 1 95 ? 2.184 -17.648 -18.298 1.00 90.12 95 ASP A C 1
ATOM 811 O O . ASP A 1 95 ? 2.857 -18.515 -17.738 1.00 90.12 95 ASP A O 1
ATOM 815 N N . ARG A 1 96 ? 0.911 -17.868 -18.658 1.00 86.62 96 ARG A N 1
ATOM 816 C CA . ARG A 1 96 ? 0.259 -19.186 -18.577 1.00 86.62 96 ARG A CA 1
ATOM 817 C C . ARG A 1 96 ? 0.721 -20.139 -19.681 1.00 86.62 96 ARG A C 1
ATOM 819 O O . ARG A 1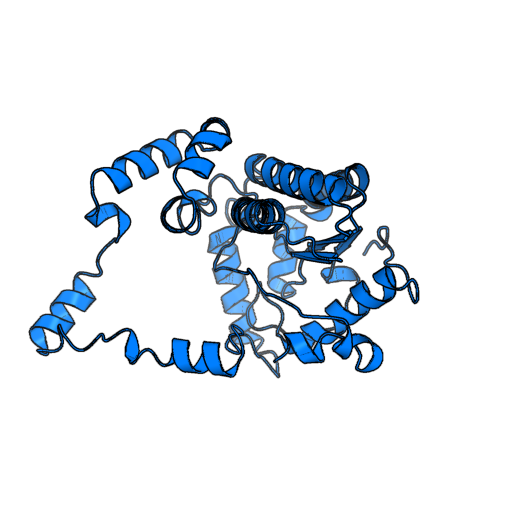 96 ? 0.895 -21.322 -19.410 1.00 86.62 96 ARG A O 1
ATOM 826 N N . LEU A 1 97 ? 0.938 -19.643 -20.901 1.00 90.19 97 LEU A N 1
ATOM 827 C CA . LEU A 1 97 ? 1.439 -20.462 -22.013 1.00 90.19 97 LEU A CA 1
ATOM 828 C C . LEU A 1 97 ? 2.917 -20.836 -21.854 1.00 90.19 97 LEU A C 1
ATOM 830 O O . LEU A 1 97 ? 3.326 -21.934 -22.225 1.00 90.19 97 LEU A O 1
ATOM 834 N N . PHE A 1 98 ? 3.725 -19.927 -21.310 1.00 90.38 98 PHE A N 1
ATOM 835 C CA . PHE A 1 98 ? 5.172 -20.080 -21.237 1.00 90.38 98 PHE A CA 1
ATOM 836 C C . PHE A 1 98 ? 5.664 -19.917 -19.800 1.00 90.38 98 PHE A C 1
ATOM 838 O O . PHE A 1 98 ? 6.030 -18.821 -19.371 1.00 90.38 98 PHE A O 1
ATOM 845 N N . ALA A 1 99 ? 5.776 -21.033 -19.076 1.00 83.25 99 ALA A N 1
ATOM 846 C CA . ALA A 1 99 ? 6.260 -21.052 -17.691 1.00 83.25 99 ALA A CA 1
ATOM 847 C C . ALA A 1 99 ? 7.619 -20.345 -17.505 1.00 83.25 99 ALA A C 1
ATOM 849 O O . ALA A 1 99 ? 7.854 -19.710 -16.480 1.00 83.25 99 ALA A O 1
ATOM 850 N N . VAL A 1 100 ? 8.494 -20.381 -18.518 1.00 83.31 100 VAL A N 1
ATOM 851 C CA . VAL A 1 100 ? 9.791 -19.679 -18.513 1.00 83.31 100 VAL A CA 1
ATOM 852 C C . VAL A 1 100 ? 9.625 -18.157 -18.432 1.00 83.31 100 VAL A C 1
ATOM 854 O O . VAL A 1 100 ? 10.410 -17.501 -17.755 1.00 83.31 100 VAL A O 1
ATOM 857 N N . ARG A 1 101 ? 8.590 -17.586 -19.064 1.00 82.44 101 ARG A N 1
ATOM 858 C CA . ARG A 1 101 ? 8.273 -16.149 -18.958 1.00 82.44 101 ARG A CA 1
ATOM 859 C C . ARG A 1 101 ? 7.746 -15.786 -17.573 1.00 82.44 101 ARG A C 1
ATOM 861 O O . ARG A 1 101 ? 8.051 -14.717 -17.047 1.00 82.44 101 ARG A O 1
ATOM 868 N N . ARG A 1 102 ? 6.980 -16.700 -16.971 1.00 81.81 102 ARG A N 1
ATOM 869 C CA . ARG A 1 102 ? 6.441 -16.516 -15.626 1.00 81.81 102 ARG A CA 1
ATOM 870 C C . ARG A 1 102 ? 7.542 -16.563 -14.570 1.00 81.81 102 ARG A C 1
ATOM 872 O O . ARG A 1 102 ? 7.627 -15.666 -13.748 1.00 81.81 102 ARG A O 1
ATOM 879 N N . ILE A 1 103 ? 8.387 -17.587 -14.596 1.00 79.25 103 ILE A N 1
ATOM 880 C CA . ILE A 1 103 ? 9.403 -17.813 -13.557 1.00 79.25 103 ILE A CA 1
ATOM 881 C C . ILE A 1 103 ? 10.640 -16.929 -13.775 1.00 79.25 103 ILE A C 1
ATOM 883 O O . ILE A 1 103 ? 11.341 -16.635 -12.813 1.00 79.25 103 ILE A O 1
ATOM 887 N N . SER A 1 104 ? 10.897 -16.483 -15.013 1.00 78.38 104 SER A N 1
ATOM 888 C CA . SER A 1 104 ? 12.068 -15.676 -15.389 1.00 78.38 104 SER A CA 1
ATOM 889 C C . SER A 1 104 ? 13.372 -16.233 -14.791 1.00 78.38 104 SER A C 1
ATOM 891 O O . SER A 1 104 ? 13.998 -15.564 -13.968 1.00 78.38 104 SER A O 1
ATOM 893 N N . PRO A 1 105 ? 13.777 -17.470 -15.146 1.00 79.75 105 PRO A N 1
ATOM 894 C CA . PRO A 1 105 ? 14.900 -18.137 -14.499 1.00 79.75 105 PRO A CA 1
ATOM 895 C C . PRO A 1 105 ? 16.187 -17.318 -14.628 1.00 79.75 105 PRO A C 1
ATOM 897 O O . PRO A 1 105 ? 16.556 -16.883 -15.721 1.00 79.75 105 PRO A O 1
ATOM 900 N N . ASP A 1 106 ? 16.903 -17.152 -13.515 1.00 84.56 106 ASP A N 1
ATOM 901 C CA . ASP A 1 106 ? 18.217 -16.515 -13.516 1.00 84.56 106 ASP A CA 1
ATOM 902 C C . ASP A 1 106 ? 19.254 -17.478 -14.111 1.00 84.56 106 ASP A C 1
ATOM 904 O O . ASP A 1 106 ? 19.861 -18.305 -13.424 1.00 84.56 106 ASP A O 1
ATOM 908 N N . LEU A 1 107 ? 19.448 -17.371 -15.427 1.00 87.31 107 LEU A N 1
ATOM 909 C CA . LEU A 1 107 ? 20.401 -18.195 -16.168 1.00 87.31 107 LEU A CA 1
ATOM 910 C C . LEU A 1 107 ? 21.848 -17.971 -15.709 1.00 87.31 107 LEU A C 1
ATOM 912 O O . LEU A 1 107 ? 22.661 -18.889 -15.823 1.00 87.31 107 LEU A O 1
ATOM 916 N N . LYS A 1 108 ? 22.177 -16.791 -15.163 1.00 88.31 108 LYS A N 1
ATOM 917 C CA . LYS A 1 108 ? 23.516 -16.518 -14.623 1.00 88.31 108 LYS A CA 1
ATOM 918 C C . LYS A 1 108 ? 23.725 -17.291 -13.328 1.00 88.31 108 LYS A C 1
ATOM 920 O O . LYS A 1 108 ? 24.750 -17.953 -13.178 1.00 88.31 108 LYS A O 1
ATOM 925 N N . LEU A 1 109 ? 22.746 -17.255 -12.422 1.00 86.50 109 LEU A N 1
ATOM 926 C CA . LEU A 1 109 ? 22.778 -18.044 -11.191 1.00 86.50 109 LEU A CA 1
ATOM 927 C C . LEU A 1 109 ? 22.804 -19.545 -11.490 1.00 86.50 109 LEU A C 1
ATOM 929 O O . LEU A 1 109 ? 23.575 -20.277 -10.870 1.00 86.50 109 LEU A O 1
ATOM 933 N N . PHE A 1 110 ? 21.998 -20.000 -12.453 1.00 87.38 110 PHE A N 1
ATOM 934 C CA . PHE A 1 110 ? 22.006 -21.390 -12.901 1.00 87.38 110 PHE A CA 1
ATOM 935 C C . PHE A 1 110 ? 23.390 -21.807 -13.410 1.00 87.38 110 PHE A C 1
ATOM 937 O O . PHE A 1 110 ? 23.939 -22.794 -12.925 1.00 87.38 110 PHE A O 1
ATOM 944 N N . ALA A 1 111 ? 23.980 -21.038 -14.332 1.00 90.38 111 ALA A N 1
ATOM 945 C CA . ALA A 1 111 ? 25.299 -21.333 -14.887 1.00 90.38 111 ALA A CA 1
ATOM 946 C C . ALA A 1 111 ? 26.383 -21.359 -13.801 1.00 90.38 111 ALA A C 1
ATOM 948 O O . ALA A 1 111 ? 27.194 -22.282 -13.767 1.00 90.38 111 ALA A O 1
ATOM 949 N N . LYS A 1 112 ? 26.349 -20.400 -12.867 1.00 91.00 112 LYS A N 1
ATOM 950 C CA . LYS A 1 112 ? 27.257 -20.361 -11.718 1.00 91.00 112 LYS A CA 1
ATOM 951 C C . LYS A 1 112 ? 27.129 -21.621 -10.856 1.00 91.00 112 LYS A C 1
ATOM 953 O O . LYS A 1 112 ? 28.120 -22.296 -10.602 1.00 91.00 112 LYS A O 1
ATOM 958 N N . ARG A 1 113 ? 25.908 -21.994 -10.456 1.00 88.81 113 ARG A N 1
ATOM 959 C CA . ARG A 1 113 ? 25.669 -23.199 -9.642 1.00 88.81 113 ARG A CA 1
ATOM 960 C C . ARG A 1 113 ? 26.033 -24.486 -10.376 1.00 88.81 113 ARG A C 1
ATOM 962 O O . ARG A 1 113 ? 26.490 -25.428 -9.737 1.00 88.81 113 ARG A O 1
ATOM 969 N N . LEU A 1 114 ? 25.834 -24.538 -11.693 1.00 91.50 114 LEU A N 1
ATOM 970 C CA . LEU A 1 114 ? 26.259 -25.662 -12.523 1.00 91.50 114 LEU A CA 1
ATOM 971 C C . LEU A 1 114 ? 27.787 -25.806 -12.507 1.00 91.50 114 LEU A C 1
ATOM 973 O O . LEU A 1 114 ? 28.281 -26.897 -12.239 1.00 91.50 114 LEU A O 1
ATOM 977 N N . GLN A 1 115 ? 28.521 -24.713 -12.736 1.00 93.50 115 GLN A N 1
ATOM 978 C CA . GLN A 1 115 ? 29.990 -24.698 -12.719 1.00 93.50 115 GLN A CA 1
ATOM 979 C C . GLN A 1 115 ? 30.564 -25.064 -11.347 1.00 93.50 115 GLN A C 1
ATOM 981 O O . GLN A 1 115 ? 31.560 -25.776 -11.266 1.00 93.50 115 GLN A O 1
ATOM 986 N N . GLU A 1 116 ? 29.923 -24.614 -10.270 1.00 92.94 116 GLU A N 1
ATOM 987 C CA . GLU A 1 116 ? 30.371 -24.874 -8.901 1.00 92.94 116 GLU A CA 1
ATOM 988 C C . GLU A 1 116 ? 29.891 -26.234 -8.343 1.00 92.94 116 GLU A C 1
ATOM 990 O O . GLU A 1 116 ? 30.165 -26.549 -7.188 1.00 92.94 116 GLU A O 1
ATOM 995 N N . GLY A 1 117 ? 29.149 -27.044 -9.116 1.00 90.31 117 GLY A N 1
ATOM 996 C CA . GLY A 1 117 ? 28.597 -28.327 -8.645 1.00 90.31 117 GLY A CA 1
ATOM 997 C C . GLY A 1 117 ? 27.495 -28.190 -7.579 1.00 90.31 117 GLY A C 1
ATOM 998 O O . GLY A 1 117 ? 27.170 -29.148 -6.880 1.00 90.31 117 GLY A O 1
ATOM 999 N N . LYS A 1 118 ? 26.895 -27.002 -7.463 1.00 87.06 118 LYS A N 1
ATOM 1000 C CA . LYS A 1 118 ? 25.974 -26.561 -6.400 1.00 87.06 118 LYS A CA 1
ATOM 1001 C C . LYS A 1 118 ? 24.504 -26.512 -6.825 1.00 87.06 118 LYS A C 1
ATOM 1003 O O . LYS A 1 118 ? 23.681 -25.853 -6.193 1.00 87.06 118 LYS A O 1
ATOM 1008 N N . LEU A 1 119 ? 24.121 -27.223 -7.888 1.00 83.38 119 LEU A N 1
ATOM 1009 C CA . LEU A 1 119 ? 22.729 -27.233 -8.370 1.00 83.38 119 LEU A CA 1
ATOM 1010 C C . LEU A 1 119 ? 21.710 -27.709 -7.322 1.00 83.38 119 LEU A C 1
ATOM 1012 O O . LEU A 1 119 ? 20.547 -27.323 -7.397 1.00 83.38 119 LEU A O 1
ATOM 1016 N N . ARG A 1 120 ? 22.142 -28.518 -6.346 1.00 80.62 120 ARG A N 1
ATOM 1017 C CA . ARG A 1 120 ? 21.300 -29.052 -5.263 1.00 80.62 120 ARG A CA 1
ATOM 1018 C C . ARG A 1 120 ? 21.380 -28.254 -3.958 1.00 80.62 120 ARG A C 1
ATOM 1020 O O . ARG A 1 120 ? 20.772 -28.658 -2.980 1.00 80.62 120 ARG A O 1
ATOM 1027 N N . GLU A 1 121 ? 22.136 -27.155 -3.919 1.00 71.06 121 GLU A N 1
ATOM 1028 C CA . GLU A 1 121 ? 22.411 -26.424 -2.669 1.00 71.06 121 GLU A CA 1
ATOM 1029 C C . GLU A 1 121 ? 21.189 -25.646 -2.150 1.00 71.06 121 GLU A C 1
ATOM 1031 O O . GLU A 1 121 ? 21.140 -25.291 -0.976 1.00 71.06 121 GLU A O 1
ATOM 1036 N N . TYR A 1 122 ? 20.178 -25.394 -2.992 1.00 69.69 122 TYR A N 1
ATOM 1037 C CA . TYR A 1 122 ? 18.935 -24.795 -2.516 1.00 69.69 122 TYR A CA 1
ATOM 1038 C C . TYR A 1 122 ? 17.986 -25.866 -1.977 1.00 69.69 122 TYR A C 1
ATOM 1040 O O . TYR A 1 122 ? 17.251 -26.495 -2.737 1.00 69.69 122 TYR A O 1
ATOM 1048 N N . ASP A 1 123 ? 17.990 -26.020 -0.658 1.00 67.88 123 ASP A N 1
ATOM 1049 C CA . ASP A 1 123 ? 16.930 -26.685 0.089 1.00 67.88 123 ASP A CA 1
ATOM 1050 C C . ASP A 1 123 ? 16.073 -25.614 0.775 1.00 67.88 123 ASP A C 1
ATOM 1052 O O . ASP A 1 123 ? 16.546 -24.882 1.648 1.00 67.88 123 ASP A O 1
ATOM 1056 N N . SER A 1 124 ? 14.800 -25.507 0.388 1.00 65.81 124 SER A N 1
ATOM 1057 C CA . SER A 1 124 ? 13.862 -24.581 1.029 1.00 65.81 124 SER A CA 1
ATOM 1058 C C . SER A 1 124 ? 13.670 -24.877 2.519 1.00 65.81 124 SER A C 1
ATOM 1060 O O . SER A 1 124 ? 13.336 -23.960 3.265 1.00 65.81 124 SER A O 1
ATOM 1062 N N . ALA A 1 125 ? 13.912 -26.114 2.971 1.00 64.88 125 ALA A N 1
ATOM 1063 C CA . ALA A 1 125 ? 13.873 -26.483 4.385 1.00 64.88 125 ALA A CA 1
ATOM 1064 C C . ALA A 1 125 ? 15.032 -25.871 5.195 1.00 64.88 125 ALA A C 1
ATOM 1066 O O . ALA A 1 125 ? 14.909 -25.715 6.408 1.00 64.88 125 ALA A O 1
ATOM 1067 N N . LEU A 1 126 ? 16.127 -25.478 4.533 1.00 65.44 126 LEU A N 1
ATOM 1068 C CA . LEU A 1 126 ? 17.275 -24.791 5.136 1.00 65.44 126 LEU A CA 1
ATOM 1069 C C . LEU A 1 126 ? 17.213 -23.268 4.971 1.00 65.44 126 LEU A C 1
ATOM 1071 O O . LEU A 1 126 ? 18.153 -22.568 5.351 1.00 65.44 126 LEU A O 1
ATOM 1075 N N . ASN A 1 127 ? 16.128 -22.731 4.405 1.00 70.31 127 ASN A N 1
ATOM 1076 C CA . ASN A 1 127 ? 15.970 -21.291 4.286 1.00 70.31 127 ASN A CA 1
ATOM 1077 C C . ASN A 1 127 ? 15.823 -20.675 5.688 1.00 70.31 127 ASN A C 1
ATOM 1079 O O . ASN A 1 127 ? 14.795 -20.825 6.355 1.00 70.31 127 ASN A O 1
ATOM 1083 N N . THR A 1 128 ? 16.861 -19.960 6.124 1.00 68.69 128 THR A N 1
ATOM 1084 C CA . THR A 1 128 ? 16.924 -19.286 7.425 1.00 68.69 128 THR A CA 1
ATOM 1085 C C . THR A 1 128 ? 15.782 -18.297 7.627 1.00 68.69 128 THR A C 1
ATOM 1087 O O . THR A 1 128 ? 15.379 -18.068 8.767 1.00 68.69 128 THR A O 1
ATOM 1090 N N . ASP A 1 129 ? 15.202 -17.772 6.546 1.00 71.88 129 ASP A N 1
ATOM 1091 C CA . ASP A 1 129 ? 14.048 -16.883 6.626 1.00 71.88 129 ASP A CA 1
ATOM 1092 C C . ASP A 1 129 ? 12.822 -17.605 7.192 1.00 71.88 129 ASP A C 1
ATOM 1094 O O . ASP A 1 129 ? 12.108 -17.015 7.995 1.00 71.88 129 ASP A O 1
ATOM 1098 N N . PHE A 1 130 ? 12.601 -18.894 6.890 1.00 71.50 130 PHE A N 1
ATOM 1099 C CA . PHE A 1 130 ? 11.500 -19.648 7.5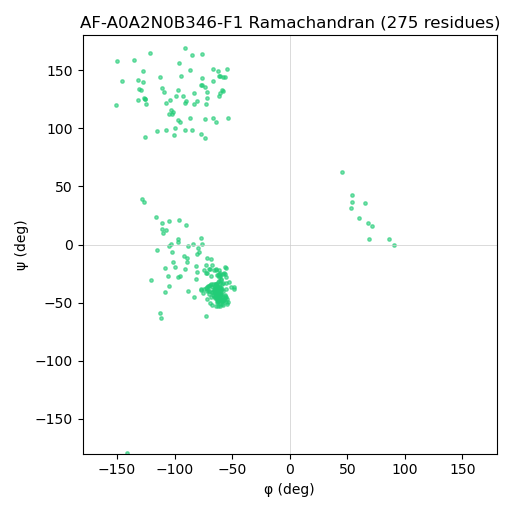09 1.00 71.50 130 PHE A CA 1
ATOM 1100 C C . PHE A 1 130 ? 11.686 -19.784 9.017 1.00 71.50 130 PHE A C 1
ATOM 1102 O O . PHE A 1 130 ? 10.721 -19.657 9.768 1.00 71.50 130 PHE A O 1
ATOM 1109 N N . MET A 1 131 ? 12.918 -20.008 9.479 1.00 72.75 131 MET A N 1
ATOM 1110 C CA . MET A 1 131 ? 13.214 -20.067 10.909 1.00 72.75 131 MET A CA 1
ATOM 1111 C C . MET A 1 131 ? 12.936 -18.718 11.583 1.00 72.75 131 MET A C 1
ATOM 1113 O O . MET A 1 131 ? 12.257 -18.679 12.608 1.00 72.75 131 MET A O 1
ATOM 1117 N N . VAL A 1 132 ? 13.409 -17.615 10.995 1.00 75.44 132 VAL A N 1
ATOM 1118 C CA . VAL A 1 132 ? 13.181 -16.251 11.503 1.00 75.44 132 VAL A CA 1
ATOM 1119 C C . VAL A 1 132 ? 11.686 -15.919 11.520 1.00 75.44 132 VAL A C 1
ATOM 1121 O O . VAL A 1 132 ? 11.165 -15.477 12.544 1.00 75.44 132 VAL A O 1
ATOM 1124 N N . LEU A 1 133 ? 10.967 -16.203 10.432 1.00 75.19 133 LEU A N 1
ATOM 1125 C CA . LEU A 1 133 ? 9.522 -16.002 10.343 1.00 75.19 133 LEU A CA 1
ATOM 1126 C C . LEU A 1 133 ? 8.778 -16.843 11.385 1.00 75.19 133 LEU A C 1
ATOM 1128 O O . LEU A 1 133 ? 7.903 -16.318 12.065 1.00 75.19 133 LEU A O 1
ATOM 1132 N N . ASN A 1 134 ? 9.145 -18.109 11.593 1.00 74.12 134 ASN A N 1
ATOM 1133 C CA . ASN A 1 134 ? 8.521 -18.950 12.617 1.00 74.12 134 ASN A CA 1
ATOM 1134 C C . ASN A 1 134 ? 8.777 -18.417 14.037 1.00 74.12 134 ASN A C 1
ATOM 1136 O O . ASN A 1 134 ? 7.839 -18.301 14.829 1.00 74.12 134 ASN A O 1
ATOM 1140 N N . LEU A 1 135 ? 10.018 -18.022 14.351 1.00 75.00 135 LEU A N 1
ATOM 1141 C CA . LEU A 1 135 ? 10.384 -17.435 15.648 1.00 75.00 135 LEU A CA 1
ATOM 1142 C C . LEU A 1 135 ? 9.642 -16.121 15.927 1.00 75.00 135 LEU A C 1
ATOM 1144 O O . LEU A 1 135 ? 9.344 -15.800 17.081 1.00 75.00 135 LEU A O 1
ATOM 1148 N N . HIS A 1 136 ? 9.328 -15.357 14.883 1.00 71.19 136 HIS A N 1
ATOM 1149 C CA . HIS A 1 136 ? 8.685 -14.049 14.996 1.00 71.19 136 HIS A CA 1
ATOM 1150 C C . HIS A 1 136 ? 7.220 -14.044 14.562 1.00 71.19 136 HIS A C 1
ATOM 1152 O O . HIS A 1 136 ? 6.616 -12.978 14.461 1.00 71.19 136 HIS A O 1
ATOM 1158 N N . ARG A 1 137 ? 6.620 -15.230 14.385 1.00 73.56 137 ARG A N 1
ATOM 1159 C CA . ARG A 1 137 ? 5.208 -15.424 14.014 1.00 73.56 137 ARG A CA 1
ATOM 1160 C C . ARG A 1 137 ? 4.811 -14.666 12.739 1.00 73.56 137 ARG A C 1
ATOM 1162 O O . ARG A 1 137 ? 3.753 -14.050 12.678 1.00 73.56 137 ARG A O 1
ATOM 1169 N N . GLY A 1 138 ? 5.681 -14.709 11.736 1.00 69.69 138 GLY A N 1
ATOM 1170 C CA . GLY A 1 138 ? 5.504 -14.073 10.433 1.00 69.69 138 GLY A CA 1
ATOM 1171 C C . GLY A 1 138 ? 6.057 -12.650 10.337 1.00 69.69 138 GLY A C 1
ATOM 1172 O O . GLY A 1 138 ? 5.980 -12.052 9.270 1.00 69.69 138 GLY A O 1
ATOM 1173 N N . GLU A 1 139 ? 6.629 -12.089 11.406 1.00 71.94 139 GLU A N 1
ATOM 1174 C CA . GLU A 1 139 ? 7.259 -10.768 11.342 1.00 71.94 139 GLU A CA 1
ATOM 1175 C C . GLU A 1 139 ? 8.693 -10.839 10.822 1.00 71.94 139 GLU A C 1
ATOM 1177 O O . GLU A 1 139 ? 9.527 -11.581 11.339 1.00 71.94 139 GLU A O 1
ATOM 1182 N N . GLN A 1 140 ? 9.010 -9.991 9.847 1.00 67.88 140 GLN A N 1
ATOM 1183 C CA . GLN A 1 140 ? 10.374 -9.806 9.374 1.00 67.88 140 GLN A CA 1
ATOM 1184 C C . GLN A 1 140 ? 10.959 -8.523 9.980 1.00 67.88 140 GLN A C 1
ATOM 1186 O O . GLN A 1 140 ? 10.529 -7.415 9.663 1.00 67.88 140 GLN A O 1
ATOM 1191 N N . PHE A 1 141 ? 11.975 -8.652 10.839 1.00 64.38 141 PHE A N 1
ATOM 1192 C CA . PHE A 1 141 ? 12.648 -7.504 11.473 1.00 64.38 141 PHE A CA 1
ATOM 1193 C C . PHE A 1 141 ? 13.622 -6.754 10.557 1.00 64.38 141 PHE A C 1
ATOM 1195 O O . PHE A 1 141 ? 14.289 -5.818 11.007 1.00 64.38 141 PHE A O 1
ATOM 1202 N N . ALA A 1 142 ? 13.685 -7.133 9.277 1.00 62.69 142 ALA A N 1
ATOM 1203 C CA . ALA A 1 142 ? 14.551 -6.515 8.279 1.00 62.69 142 ALA A CA 1
ATOM 1204 C C . ALA A 1 142 ? 14.326 -5.000 8.138 1.00 62.69 142 ALA A C 1
ATOM 1206 O O . ALA A 1 142 ? 15.233 -4.325 7.678 1.00 62.69 142 ALA A O 1
ATOM 1207 N N . TYR A 1 143 ? 13.182 -4.468 8.590 1.00 68.00 143 TYR A N 1
ATOM 1208 C CA . TYR A 1 143 ? 12.786 -3.056 8.495 1.00 68.00 143 TYR A CA 1
ATOM 1209 C C . TYR A 1 143 ? 13.093 -2.217 9.753 1.00 68.00 143 TYR A C 1
ATOM 1211 O O . TYR A 1 143 ? 12.475 -1.176 9.995 1.00 68.00 143 TYR A O 1
ATOM 1219 N N . THR A 1 144 ? 14.024 -2.670 10.596 1.00 78.62 144 THR A N 1
ATOM 1220 C CA . THR A 1 144 ? 14.396 -1.952 11.823 1.00 78.62 144 THR A CA 1
ATOM 1221 C C . THR A 1 144 ? 15.531 -0.973 11.558 1.00 78.62 144 THR A C 1
ATOM 1223 O O . THR A 1 144 ? 16.610 -1.362 11.120 1.00 78.62 144 THR A O 1
ATOM 1226 N N . SER A 1 145 ? 15.299 0.297 11.878 1.00 83.00 145 SER A N 1
ATOM 1227 C CA . SER A 1 145 ? 16.329 1.334 11.900 1.00 83.00 145 SER A CA 1
ATOM 1228 C C . SER A 1 145 ? 16.249 2.119 13.207 1.00 83.00 145 SER A C 1
ATOM 1230 O O . SER A 1 145 ? 15.184 2.630 13.568 1.00 83.00 145 SER A O 1
ATOM 1232 N N . PHE A 1 146 ? 17.364 2.183 13.936 1.00 86.12 146 PHE A N 1
ATOM 1233 C CA . PHE A 1 146 ? 17.464 2.900 15.213 1.00 86.12 146 PHE A CA 1
ATOM 1234 C C . PHE A 1 146 ? 17.910 4.355 15.036 1.00 86.12 146 PHE A C 1
ATOM 1236 O O . PHE A 1 146 ? 17.668 5.183 15.910 1.00 86.12 146 PHE A O 1
ATOM 1243 N N . LEU A 1 147 ? 18.552 4.661 13.909 1.00 91.12 147 LEU A N 1
ATOM 1244 C CA . LEU A 1 147 ? 19.091 5.969 13.559 1.00 91.12 147 LEU A CA 1
ATOM 1245 C C . LEU A 1 147 ? 18.942 6.156 12.050 1.00 91.12 147 LEU A C 1
ATOM 1247 O O . LEU A 1 147 ? 19.167 5.221 11.285 1.00 91.12 147 LEU A O 1
ATOM 1251 N N . ASN A 1 148 ? 18.597 7.363 11.615 1.00 93.12 148 ASN A N 1
ATOM 1252 C CA . ASN A 1 148 ? 18.600 7.677 10.191 1.00 93.12 148 ASN A CA 1
ATOM 1253 C C . ASN A 1 148 ? 20.038 7.812 9.686 1.00 93.12 148 ASN A C 1
ATOM 1255 O O . ASN A 1 148 ? 20.841 8.503 10.308 1.00 93.12 148 ASN A O 1
ATOM 1259 N N . ASP A 1 149 ? 20.315 7.222 8.527 1.00 94.06 149 ASP A N 1
ATOM 1260 C CA . ASP A 1 149 ? 21.494 7.503 7.708 1.00 94.06 149 ASP A CA 1
ATOM 1261 C C . ASP A 1 149 ? 21.060 8.456 6.582 1.00 94.06 149 ASP A C 1
ATOM 1263 O O . ASP A 1 149 ? 20.430 8.004 5.621 1.00 94.06 149 ASP A O 1
ATOM 1267 N N . PRO A 1 150 ? 21.313 9.775 6.698 1.00 95.00 150 PRO A N 1
ATOM 1268 C CA . PRO A 1 150 ? 20.810 10.741 5.729 1.00 95.00 150 PRO A CA 1
ATOM 1269 C C . PRO A 1 150 ? 21.372 10.514 4.326 1.00 95.00 150 PRO A C 1
ATOM 1271 O O . PRO A 1 150 ? 20.634 10.634 3.357 1.00 95.00 150 PRO A O 1
ATOM 1274 N N . GLU A 1 151 ? 22.648 10.136 4.193 1.00 96.00 151 GLU A N 1
ATOM 1275 C CA . GLU A 1 151 ? 23.256 9.928 2.875 1.00 96.00 151 GLU A CA 1
ATOM 1276 C C . GLU A 1 151 ? 22.595 8.751 2.153 1.00 96.00 151 GLU A C 1
ATOM 1278 O O . GLU A 1 151 ? 22.237 8.849 0.973 1.00 96.00 151 GLU A O 1
ATOM 1283 N N . ARG A 1 152 ? 22.386 7.640 2.868 1.00 95.06 152 ARG A N 1
ATOM 1284 C CA . ARG A 1 152 ? 21.656 6.492 2.329 1.00 95.06 152 ARG A CA 1
ATOM 1285 C C . ARG A 1 152 ? 20.208 6.853 2.001 1.00 95.06 152 ARG A C 1
ATOM 1287 O O . ARG A 1 152 ? 19.749 6.520 0.910 1.00 95.06 152 ARG A O 1
ATOM 1294 N N . LEU A 1 153 ? 19.498 7.522 2.911 1.00 96.31 153 LEU A N 1
ATOM 1295 C CA . LEU A 1 153 ? 18.087 7.876 2.725 1.00 96.31 153 LEU A CA 1
ATOM 1296 C C . LEU A 1 153 ? 17.879 8.830 1.546 1.00 96.31 153 LEU A C 1
ATOM 1298 O O . LEU A 1 153 ? 16.913 8.662 0.808 1.00 96.31 153 LEU A O 1
ATOM 1302 N N . GLU A 1 154 ? 18.792 9.772 1.312 1.00 97.19 154 GLU A N 1
ATOM 1303 C CA . GLU A 1 154 ? 18.752 10.652 0.139 1.00 97.19 154 GLU A CA 1
ATOM 1304 C C . GLU A 1 154 ? 18.966 9.876 -1.168 1.00 97.19 154 GLU A C 1
ATOM 1306 O O . GLU A 1 154 ? 18.216 10.0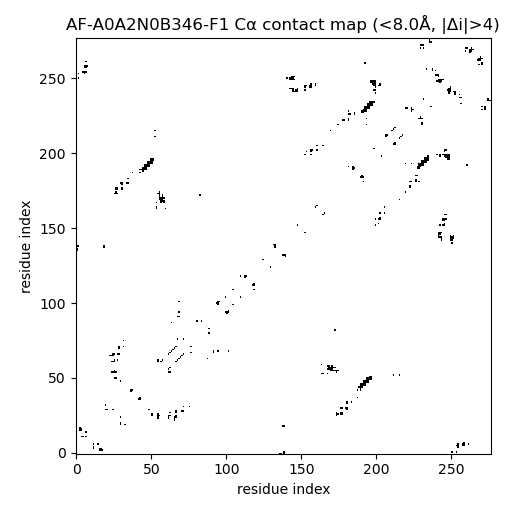43 -2.135 1.00 97.19 154 GLU A O 1
ATOM 1311 N N . LYS A 1 155 ? 19.942 8.956 -1.199 1.00 96.44 155 LYS A N 1
ATOM 1312 C CA . LYS A 1 155 ? 20.155 8.070 -2.359 1.00 96.44 155 LYS A CA 1
ATOM 1313 C C . LYS A 1 155 ? 18.935 7.186 -2.621 1.00 96.44 155 LYS A C 1
ATOM 1315 O O . LYS A 1 155 ? 18.518 7.044 -3.774 1.00 96.44 155 LYS A O 1
ATOM 1320 N N . ASP A 1 156 ? 18.344 6.622 -1.570 1.00 94.88 156 ASP A N 1
ATOM 1321 C CA . ASP A 1 156 ? 17.127 5.818 -1.669 1.00 94.88 156 ASP A CA 1
ATOM 1322 C C . ASP A 1 156 ? 15.932 6.656 -2.133 1.00 94.88 156 ASP A C 1
ATOM 1324 O O . ASP A 1 156 ? 15.200 6.214 -3.019 1.00 94.88 156 ASP A O 1
ATOM 1328 N N . ALA A 1 157 ? 15.769 7.882 -1.630 1.00 96.25 157 ALA A N 1
ATOM 1329 C CA . ALA A 1 157 ? 14.705 8.791 -2.048 1.00 96.25 157 ALA A CA 1
ATOM 1330 C C . ALA A 1 157 ? 14.791 9.077 -3.547 1.00 96.25 157 ALA A C 1
ATOM 1332 O O . ALA A 1 157 ? 13.797 8.927 -4.255 1.00 96.25 157 ALA A O 1
ATOM 1333 N N . LEU A 1 158 ? 15.981 9.404 -4.058 1.00 96.06 158 LEU A N 1
ATOM 1334 C CA . LEU A 1 158 ? 16.200 9.625 -5.489 1.00 96.06 158 LEU A CA 1
ATOM 1335 C C . LEU A 1 158 ? 15.907 8.370 -6.320 1.00 96.06 158 LEU A C 1
ATOM 1337 O O . LEU A 1 158 ? 15.226 8.454 -7.345 1.00 96.06 158 LEU A O 1
ATOM 1341 N N . ARG A 1 159 ? 16.394 7.203 -5.883 1.00 95.69 159 ARG A N 1
ATOM 1342 C CA . ARG A 1 159 ? 16.194 5.926 -6.582 1.00 95.69 159 ARG A CA 1
ATOM 1343 C C . ARG A 1 159 ? 14.715 5.549 -6.659 1.00 95.69 159 ARG A C 1
ATOM 1345 O O . ARG A 1 159 ? 14.214 5.281 -7.749 1.00 95.69 159 ARG A O 1
ATOM 1352 N N . ILE A 1 160 ? 14.022 5.540 -5.521 1.00 93.06 160 ILE A N 1
ATOM 1353 C CA . ILE A 1 160 ? 12.609 5.152 -5.412 1.00 93.06 160 ILE A CA 1
ATOM 1354 C C . ILE A 1 160 ? 11.733 6.156 -6.169 1.00 93.06 160 ILE A C 1
ATOM 1356 O O . ILE A 1 160 ? 10.845 5.759 -6.923 1.00 93.06 160 ILE A O 1
ATOM 1360 N N . ARG A 1 161 ? 12.052 7.453 -6.083 1.00 93.75 161 ARG A N 1
ATOM 1361 C CA . ARG A 1 161 ? 11.390 8.506 -6.865 1.00 93.75 161 ARG A CA 1
ATOM 1362 C C . ARG A 1 161 ? 11.500 8.252 -8.356 1.00 93.75 161 ARG A C 1
ATOM 1364 O O . ARG A 1 161 ? 10.507 8.349 -9.068 1.00 93.75 161 ARG A O 1
ATOM 1371 N N . ASN A 1 162 ? 12.695 7.939 -8.842 1.00 93.38 162 ASN A N 1
ATOM 1372 C CA . ASN A 1 162 ? 12.893 7.702 -10.266 1.00 93.38 162 ASN A CA 1
ATOM 1373 C C . ASN A 1 162 ? 12.155 6.440 -10.734 1.00 93.38 162 ASN A C 1
ATOM 1375 O O . ASN A 1 162 ? 11.636 6.427 -11.850 1.00 93.38 162 ASN A O 1
ATOM 1379 N N . LEU A 1 163 ? 12.069 5.422 -9.873 1.00 90.88 163 LEU A N 1
ATOM 1380 C CA . LEU A 1 163 ? 11.366 4.175 -10.151 1.00 90.88 163 LEU A CA 1
ATOM 1381 C C . LEU A 1 163 ? 9.846 4.383 -10.259 1.00 90.88 163 LEU A C 1
ATOM 1383 O O . LEU A 1 163 ? 9.252 4.015 -11.273 1.00 90.88 163 LEU A O 1
ATOM 1387 N N . TYR A 1 164 ? 9.224 5.015 -9.260 1.00 91.56 164 TYR A N 1
ATOM 1388 C CA . TYR A 1 164 ? 7.760 5.065 -9.157 1.00 91.56 164 TYR A CA 1
ATOM 1389 C C . TYR A 1 164 ? 7.128 6.414 -9.520 1.00 91.56 164 TYR A C 1
ATOM 1391 O O . TYR A 1 164 ? 5.997 6.437 -9.985 1.00 91.56 164 TYR A O 1
ATOM 1399 N N . LEU A 1 165 ? 7.836 7.538 -9.360 1.00 93.62 165 LEU A N 1
ATOM 1400 C CA . LEU A 1 165 ? 7.238 8.886 -9.390 1.00 93.62 165 LEU A CA 1
ATOM 1401 C C . LEU A 1 165 ? 7.698 9.795 -10.547 1.00 93.62 165 LEU A C 1
ATOM 1403 O O . LEU A 1 165 ? 7.219 10.926 -10.682 1.00 93.62 165 LEU A O 1
ATOM 1407 N N . SER A 1 166 ? 8.659 9.356 -11.362 1.00 88.94 166 SER A N 1
ATOM 1408 C CA . SER A 1 166 ? 9.246 10.158 -12.452 1.00 88.94 166 SER A CA 1
ATOM 1409 C C . SER A 1 166 ? 8.246 10.499 -13.560 1.00 88.94 166 SER A C 1
ATOM 1411 O O . SER A 1 166 ? 8.239 11.620 -14.058 1.00 88.94 166 SER A O 1
ATOM 1413 N N . SER A 1 167 ? 7.375 9.552 -13.896 1.00 90.75 167 SER A N 1
ATOM 1414 C CA . SER A 1 167 ? 6.338 9.672 -14.926 1.00 90.75 167 SER A CA 1
ATOM 1415 C C . SER A 1 167 ? 4.972 9.284 -14.362 1.00 90.75 167 SER A C 1
ATOM 1417 O O . SER A 1 167 ? 4.233 8.548 -15.007 1.00 90.75 167 SER A O 1
ATOM 1419 N N . PHE A 1 168 ? 4.710 9.684 -13.115 1.00 94.88 168 PHE A N 1
ATOM 1420 C CA . PHE A 1 168 ? 3.516 9.251 -12.404 1.00 94.88 168 PHE A CA 1
ATOM 1421 C C . PHE A 1 168 ? 2.245 9.707 -13.119 1.00 94.88 168 PHE A C 1
ATOM 1423 O O . PHE A 1 168 ? 2.073 10.906 -13.351 1.00 94.88 168 PHE A O 1
ATOM 1430 N N . GLU A 1 169 ? 1.341 8.770 -13.385 1.00 94.56 169 GLU A N 1
ATOM 1431 C CA . GLU A 1 169 ? 0.001 9.057 -13.889 1.00 94.56 169 GLU A CA 1
ATOM 1432 C C . GLU A 1 169 ? -1.055 8.413 -12.989 1.00 94.56 169 GLU A C 1
ATOM 1434 O O . GLU A 1 169 ? -1.031 7.214 -12.731 1.00 94.56 169 GLU A O 1
ATOM 1439 N N . LEU A 1 170 ? -2.001 9.215 -12.491 1.00 96.12 170 LEU A N 1
ATOM 1440 C CA . LEU A 1 170 ? -3.011 8.719 -11.561 1.00 96.12 170 LEU A CA 1
ATOM 1441 C C . LEU A 1 170 ? -4.060 7.858 -12.282 1.00 96.12 170 LEU A C 1
ATOM 1443 O O . LEU A 1 170 ? -4.953 8.381 -12.950 1.00 96.12 170 LEU A O 1
ATOM 1447 N N . GLY A 1 171 ? -4.006 6.552 -12.053 1.00 95.44 171 GLY A N 1
ATOM 1448 C CA . GLY A 1 171 ? -4.942 5.557 -12.555 1.00 95.44 171 GLY A CA 1
ATOM 1449 C C . GLY A 1 171 ? -6.182 5.351 -11.666 1.00 95.44 171 GLY A C 1
ATOM 1450 O O . GLY A 1 171 ? -6.135 5.533 -10.442 1.00 95.44 171 GLY A O 1
ATOM 1451 N N . PRO A 1 172 ? -7.335 4.971 -12.249 1.00 95.75 172 PRO A N 1
ATOM 1452 C CA . PRO A 1 172 ? -8.552 4.668 -11.497 1.00 95.75 172 PRO A CA 1
ATOM 1453 C C . PRO A 1 172 ? -8.576 3.249 -10.905 1.00 95.75 172 PRO A C 1
ATOM 1455 O O . PRO A 1 172 ? -9.369 2.993 -9.996 1.00 95.75 172 PRO A O 1
ATOM 1458 N N . THR A 1 173 ? -7.750 2.321 -11.401 1.00 96.38 173 THR A N 1
ATOM 1459 C CA . THR A 1 173 ? -7.905 0.880 -11.135 1.00 96.38 173 THR A CA 1
ATOM 1460 C C . THR A 1 173 ? -7.811 0.548 -9.651 1.00 96.38 173 THR A C 1
ATOM 1462 O O . THR A 1 173 ? -8.669 -0.145 -9.107 1.00 96.38 173 THR A O 1
ATOM 1465 N N . GLN A 1 174 ? -6.816 1.088 -8.950 1.00 97.06 174 GLN A N 1
ATOM 1466 C CA . GLN A 1 174 ? -6.658 0.788 -7.529 1.00 97.06 174 GLN A CA 1
ATOM 1467 C C . GLN A 1 174 ? -7.715 1.452 -6.637 1.00 97.06 174 GLN A C 1
ATOM 1469 O O . GLN A 1 174 ? -8.035 0.907 -5.582 1.00 97.06 174 GLN A O 1
ATOM 1474 N N . PHE A 1 175 ? -8.333 2.563 -7.060 1.00 98.31 175 PHE A N 1
ATOM 1475 C CA . PHE A 1 175 ? -9.461 3.142 -6.318 1.00 98.31 175 PHE A CA 1
ATOM 1476 C C . PHE A 1 175 ? -10.665 2.202 -6.283 1.00 98.31 175 PHE A C 1
ATOM 1478 O O . PHE A 1 175 ? -11.321 2.114 -5.246 1.00 98.31 175 PHE A O 1
ATOM 1485 N N . TYR A 1 176 ? -10.923 1.473 -7.374 1.00 98.06 176 TYR A N 1
ATOM 1486 C CA . TYR A 1 176 ? -11.968 0.451 -7.406 1.00 98.06 176 TYR A CA 1
ATOM 1487 C C . TYR A 1 176 ? -11.723 -0.622 -6.335 1.00 98.06 176 TYR A C 1
ATOM 1489 O O . TYR A 1 176 ? -12.624 -0.933 -5.564 1.00 98.06 176 TYR A O 1
ATOM 1497 N N . PHE A 1 177 ? -10.495 -1.128 -6.205 1.00 98.31 177 PHE A N 1
ATOM 1498 C CA . PHE A 1 177 ? -10.188 -2.154 -5.204 1.00 98.31 177 PHE A CA 1
ATOM 1499 C C . PHE A 1 177 ? -10.234 -1.636 -3.762 1.00 98.31 177 PHE A C 1
ATOM 1501 O O . PHE A 1 177 ? -10.690 -2.357 -2.875 1.00 98.31 177 PHE A O 1
ATOM 1508 N N . VAL A 1 178 ? -9.839 -0.380 -3.518 1.00 98.69 178 VAL A N 1
ATOM 1509 C CA . VAL A 1 178 ? -10.065 0.262 -2.210 1.00 98.69 178 VAL A CA 1
ATOM 1510 C C . VAL A 1 178 ? -11.562 0.340 -1.906 1.00 98.69 178 VAL A C 1
ATOM 1512 O O . VAL A 1 178 ? -11.982 0.046 -0.791 1.00 98.69 178 VAL A O 1
ATOM 1515 N N . GLU A 1 179 ? -12.382 0.721 -2.883 1.00 98.75 179 GLU A N 1
ATOM 1516 C CA . GLU A 1 179 ? -13.832 0.793 -2.717 1.00 98.75 179 GLU A CA 1
ATOM 1517 C C . GLU A 1 179 ? -14.456 -0.574 -2.404 1.00 98.75 179 GLU A C 1
ATOM 1519 O O . GLU A 1 179 ? -15.236 -0.675 -1.457 1.00 98.75 179 GLU A O 1
ATOM 1524 N N . GLU A 1 180 ? -14.090 -1.630 -3.134 1.00 98.62 180 GLU A N 1
ATOM 1525 C CA . GLU A 1 180 ? -14.591 -2.987 -2.877 1.00 98.62 180 GLU A CA 1
ATOM 1526 C C . GLU A 1 180 ? -14.160 -3.508 -1.499 1.00 98.62 180 GLU A C 1
ATOM 1528 O O . GLU A 1 180 ? -14.986 -4.045 -0.757 1.00 98.62 180 GLU A O 1
ATOM 1533 N N . PHE A 1 181 ? -12.909 -3.259 -1.094 1.00 98.69 181 PHE A N 1
ATOM 1534 C CA . PHE A 1 181 ? -12.438 -3.552 0.262 1.00 98.69 181 PHE A CA 1
ATOM 1535 C C . PHE A 1 181 ? -13.336 -2.887 1.313 1.00 98.69 181 PHE A C 1
ATOM 1537 O O . PHE A 1 181 ? -13.819 -3.533 2.247 1.00 98.69 181 PHE A O 1
ATOM 1544 N N . LEU A 1 182 ? -13.586 -1.585 1.156 1.00 98.81 182 LEU A N 1
ATOM 1545 C CA . LEU A 1 182 ? -14.359 -0.799 2.112 1.00 98.81 182 LEU A CA 1
ATOM 1546 C C . LEU A 1 182 ? -15.841 -1.202 2.147 1.00 98.81 182 LEU A C 1
ATOM 1548 O O . LEU A 1 182 ? -16.447 -1.197 3.221 1.00 98.81 182 LEU A O 1
ATOM 1552 N N . LYS A 1 183 ? -16.424 -1.599 1.008 1.00 98.62 183 LYS A N 1
ATOM 1553 C CA . LYS A 1 183 ? -17.780 -2.168 0.942 1.00 98.62 183 LYS A CA 1
ATOM 1554 C C . LYS A 1 183 ? -17.889 -3.442 1.769 1.00 98.62 183 LYS A C 1
ATOM 1556 O O . LYS A 1 183 ? -18.787 -3.535 2.607 1.00 98.62 183 LYS A O 1
ATOM 1561 N N . ILE A 1 184 ? -16.970 -4.391 1.567 1.00 98.38 184 ILE A N 1
ATOM 1562 C CA . ILE A 1 184 ? -16.946 -5.649 2.325 1.00 98.38 184 ILE A CA 1
ATOM 1563 C C . ILE A 1 184 ? -16.776 -5.361 3.818 1.00 98.38 184 ILE A C 1
ATOM 1565 O O . ILE A 1 184 ? -17.487 -5.945 4.639 1.00 98.38 184 ILE A O 1
ATOM 1569 N N . ALA A 1 185 ? -15.879 -4.438 4.171 1.00 98.50 185 ALA A N 1
ATOM 1570 C CA . ALA A 1 185 ? -15.615 -4.094 5.561 1.00 98.50 185 ALA A CA 1
ATOM 1571 C C . ALA A 1 185 ? -16.864 -3.525 6.240 1.00 98.50 185 ALA A C 1
ATOM 1573 O O . ALA A 1 185 ? -17.269 -4.011 7.294 1.00 98.50 185 ALA A O 1
ATOM 1574 N N . LYS A 1 186 ? -17.532 -2.564 5.593 1.00 98.00 186 LYS A N 1
ATOM 1575 C CA . LYS A 1 186 ? -18.772 -1.965 6.097 1.00 98.00 186 LYS A CA 1
ATOM 1576 C C . LYS A 1 186 ? -19.899 -2.987 6.235 1.00 98.00 186 LYS A C 1
ATOM 1578 O O . LYS A 1 186 ? -20.598 -2.978 7.241 1.00 98.00 186 LYS A O 1
ATOM 1583 N N . ALA A 1 187 ? -20.065 -3.880 5.258 1.00 97.94 187 ALA A N 1
ATOM 1584 C CA . ALA A 1 187 ? -21.081 -4.934 5.307 1.00 97.94 187 ALA A CA 1
ATOM 1585 C C . ALA A 1 187 ? -20.851 -5.946 6.446 1.00 97.94 187 ALA A C 1
ATOM 1587 O O . ALA A 1 187 ? -21.788 -6.618 6.870 1.00 97.94 187 ALA A O 1
ATOM 1588 N N . ASN A 1 188 ? -19.618 -6.045 6.951 1.00 97.94 188 ASN A N 1
ATOM 1589 C CA . ASN A 1 188 ? -19.224 -6.968 8.014 1.00 97.94 188 ASN A CA 1
ATOM 1590 C C . ASN A 1 188 ? -18.891 -6.275 9.343 1.00 97.94 188 ASN A C 1
ATOM 1592 O O . ASN A 1 188 ? -18.326 -6.926 10.219 1.00 97.94 188 ASN A O 1
ATOM 1596 N N . ASP A 1 189 ? -19.246 -4.995 9.492 1.00 96.94 189 ASP A N 1
ATOM 1597 C CA . ASP A 1 189 ? -18.984 -4.186 10.692 1.00 96.94 189 ASP A CA 1
ATOM 1598 C C . ASP A 1 189 ? -17.498 -4.159 11.107 1.00 96.94 189 ASP A C 1
ATOM 1600 O O . ASP A 1 189 ? -17.132 -4.164 12.281 1.00 96.94 189 ASP A O 1
ATOM 1604 N N . VAL A 1 190 ? -16.606 -4.148 10.114 1.00 98.00 190 VAL A N 1
ATOM 1605 C CA . VAL A 1 190 ? -15.158 -4.062 10.321 1.00 98.00 190 VAL A CA 1
ATOM 1606 C C . VAL A 1 190 ? -14.733 -2.597 10.309 1.00 98.00 190 VAL A C 1
ATOM 1608 O O . VAL A 1 190 ? -14.890 -1.897 9.305 1.00 98.00 190 VAL A O 1
ATOM 1611 N N . LYS A 1 191 ? -14.119 -2.124 11.400 1.00 97.81 191 LYS A N 1
ATOM 1612 C CA . LYS A 1 191 ? -13.566 -0.765 11.461 1.00 97.81 191 LYS A CA 1
ATOM 1613 C C . LYS A 1 191 ? -12.295 -0.661 10.616 1.00 97.81 191 LYS A C 1
ATOM 1615 O O . LYS A 1 191 ? -11.309 -1.332 10.895 1.00 97.81 191 LYS A O 1
ATOM 1620 N N . VAL A 1 192 ? -12.268 0.221 9.621 1.00 98.50 192 VAL A N 1
ATOM 1621 C CA . VAL A 1 192 ? -11.077 0.410 8.773 1.00 98.50 192 VAL A CA 1
ATOM 1622 C C . VAL A 1 192 ? -10.408 1.747 9.065 1.00 98.50 192 VAL A C 1
ATOM 1624 O O . VAL A 1 192 ? -11.069 2.787 9.070 1.00 98.50 192 VAL A O 1
ATOM 1627 N N . TYR A 1 193 ? -9.090 1.713 9.256 1.00 98.31 193 TYR A N 1
ATOM 1628 C CA . TYR A 1 193 ? -8.209 2.877 9.213 1.00 98.31 193 TYR A CA 1
ATOM 1629 C C . TYR A 1 193 ? -7.488 2.876 7.865 1.00 98.31 193 TYR A C 1
ATOM 1631 O O . TYR A 1 193 ? -6.700 1.973 7.594 1.00 98.31 193 TYR A O 1
ATOM 1639 N N . LEU A 1 194 ? -7.789 3.855 7.011 1.00 97.94 194 LEU A N 1
ATOM 1640 C CA . LEU A 1 194 ? -7.218 3.985 5.671 1.00 97.94 194 LEU A CA 1
ATOM 1641 C C . LEU A 1 194 ? -6.027 4.941 5.730 1.00 97.94 194 LEU A C 1
ATOM 1643 O O . LEU A 1 194 ? -6.202 6.146 5.910 1.00 97.94 194 LEU A O 1
ATOM 1647 N N . ILE A 1 195 ? -4.823 4.385 5.655 1.00 97.50 195 ILE A N 1
ATOM 1648 C CA . ILE A 1 195 ? -3.600 5.031 6.130 1.00 97.50 195 ILE A CA 1
ATOM 1649 C C . ILE A 1 195 ? -2.738 5.476 4.949 1.00 97.50 195 ILE A C 1
ATOM 1651 O O . ILE A 1 195 ? -2.297 4.641 4.163 1.00 97.50 195 ILE A O 1
ATOM 1655 N N . TRP A 1 196 ? -2.437 6.774 4.879 1.00 96.62 196 TRP A N 1
ATOM 1656 C CA . TRP A 1 196 ? -1.338 7.318 4.084 1.00 96.62 196 TRP A CA 1
ATOM 1657 C C . TRP A 1 196 ? -0.058 7.262 4.931 1.00 96.62 196 TRP A C 1
ATOM 1659 O O . TRP A 1 196 ? 0.051 8.001 5.919 1.00 96.62 196 TRP A O 1
ATOM 1669 N N . PRO A 1 197 ? 0.902 6.376 4.605 1.00 94.94 197 PRO A N 1
ATOM 1670 C CA . PRO A 1 197 ? 2.113 6.238 5.400 1.00 94.94 197 PRO A CA 1
ATOM 1671 C C . PRO A 1 197 ? 2.986 7.491 5.324 1.00 94.94 197 PRO A C 1
ATOM 1673 O O . PRO A 1 197 ? 2.998 8.215 4.321 1.00 94.94 197 PRO A O 1
ATOM 1676 N N . LYS A 1 198 ? 3.743 7.736 6.397 1.00 95.62 198 LYS A N 1
ATOM 1677 C CA . LYS A 1 198 ? 4.751 8.791 6.421 1.00 95.62 198 LYS A CA 1
ATOM 1678 C C . LYS A 1 198 ? 5.981 8.331 5.661 1.00 95.62 198 LYS A C 1
ATOM 1680 O O . LYS A 1 198 ? 6.434 7.202 5.830 1.00 95.62 198 LYS A O 1
ATOM 1685 N N . VAL A 1 199 ? 6.536 9.226 4.861 1.00 95.56 199 VAL A N 1
ATOM 1686 C CA . VAL A 1 199 ? 7.744 8.961 4.077 1.00 95.56 199 VAL A CA 1
ATOM 1687 C C . VAL A 1 199 ? 8.852 9.942 4.435 1.00 95.56 199 VAL A C 1
ATOM 1689 O O . VAL A 1 199 ? 8.609 10.955 5.096 1.00 95.56 199 VAL A O 1
ATOM 1692 N N . TYR A 1 200 ? 10.082 9.622 4.037 1.00 96.50 200 TYR A N 1
ATOM 1693 C CA . TYR A 1 200 ? 11.228 10.490 4.279 1.00 96.50 200 TYR A CA 1
ATOM 1694 C C . TYR A 1 200 ? 11.039 11.841 3.580 1.00 96.50 200 TYR A C 1
ATOM 1696 O O . TYR A 1 200 ? 10.478 11.904 2.488 1.00 96.50 200 TYR A O 1
ATOM 1704 N N . GLU A 1 201 ? 11.515 12.927 4.191 1.00 94.62 201 GLU A N 1
ATOM 1705 C CA . GLU A 1 201 ? 11.196 14.298 3.769 1.00 94.62 201 GLU A CA 1
ATOM 1706 C C . GLU A 1 201 ? 11.546 14.570 2.298 1.00 94.62 201 GLU A C 1
ATOM 1708 O O . GLU A 1 201 ? 10.732 15.110 1.551 1.00 94.62 201 GLU A O 1
ATOM 1713 N N . SER A 1 202 ? 12.722 14.139 1.844 1.00 94.50 202 SER A N 1
ATOM 1714 C CA . SER A 1 202 ? 13.143 14.351 0.455 1.00 94.50 202 SER A CA 1
ATOM 1715 C C . SER A 1 202 ? 12.316 13.548 -0.551 1.00 94.50 202 SER A C 1
ATOM 1717 O O . SER A 1 202 ? 12.116 13.995 -1.679 1.00 94.50 202 SER A O 1
ATOM 1719 N N . TYR A 1 203 ? 11.756 12.407 -0.140 1.00 95.75 203 TYR A N 1
ATOM 1720 C CA . TYR A 1 203 ? 10.783 11.674 -0.946 1.00 95.75 203 TYR A CA 1
ATOM 1721 C C . TYR A 1 203 ? 9.396 12.334 -0.891 1.00 95.75 203 TYR A C 1
ATOM 1723 O O . TYR A 1 203 ? 8.740 12.477 -1.923 1.00 95.75 203 TYR A O 1
ATOM 1731 N N . ARG A 1 204 ? 8.991 12.843 0.283 1.00 94.88 204 ARG A N 1
ATOM 1732 C CA . ARG A 1 204 ? 7.733 13.578 0.489 1.00 94.88 204 ARG A CA 1
ATOM 1733 C C . ARG A 1 204 ? 7.626 14.806 -0.409 1.00 94.88 204 ARG A C 1
ATOM 1735 O O . ARG A 1 204 ? 6.563 15.025 -0.978 1.00 94.88 204 ARG A O 1
ATOM 1742 N N . LYS A 1 205 ? 8.721 15.546 -0.610 1.00 94.75 205 LYS A N 1
ATOM 1743 C CA . LYS A 1 205 ? 8.756 16.697 -1.532 1.00 94.75 205 LYS A CA 1
ATOM 1744 C C . LYS A 1 205 ? 8.208 16.343 -2.914 1.00 94.75 205 LYS A C 1
ATOM 1746 O O . LYS A 1 205 ? 7.477 17.133 -3.502 1.00 94.75 205 LYS A O 1
ATOM 1751 N N . ARG A 1 206 ? 8.468 15.124 -3.406 1.00 94.25 206 ARG A N 1
ATOM 1752 C CA . ARG A 1 206 ? 7.909 14.679 -4.685 1.00 94.25 206 ARG A CA 1
ATOM 1753 C C . ARG A 1 206 ? 6.390 14.495 -4.640 1.00 94.25 206 ARG A C 1
ATOM 1755 O O . ARG A 1 206 ? 5.728 14.790 -5.630 1.00 94.25 206 ARG A O 1
ATOM 1762 N N . TYR A 1 207 ? 5.829 14.013 -3.531 1.00 95.00 207 TYR A N 1
ATOM 1763 C CA . TYR A 1 207 ? 4.372 13.921 -3.374 1.00 95.00 207 TYR A CA 1
ATOM 1764 C C . TYR A 1 207 ? 3.717 15.296 -3.460 1.00 95.00 207 TYR A C 1
ATOM 1766 O O . TYR A 1 207 ? 2.655 15.432 -4.067 1.00 95.00 207 TYR A O 1
ATOM 1774 N N . ASP A 1 208 ? 4.362 16.301 -2.870 1.00 94.69 208 ASP A N 1
ATOM 1775 C CA . ASP A 1 208 ? 3.864 17.672 -2.868 1.00 94.69 208 ASP A CA 1
ATOM 1776 C C . ASP A 1 208 ? 3.997 18.307 -4.270 1.00 94.69 208 ASP A C 1
ATOM 1778 O O . ASP A 1 208 ? 3.054 18.933 -4.749 1.00 94.69 208 ASP A O 1
ATOM 1782 N N . GLU A 1 209 ? 5.101 18.061 -4.990 1.00 95.31 209 GLU A N 1
ATOM 1783 C CA . GLU A 1 209 ? 5.268 18.454 -6.405 1.00 95.31 209 GLU A CA 1
ATOM 1784 C C . GLU A 1 209 ? 4.211 17.831 -7.331 1.00 95.31 209 GLU A C 1
ATOM 1786 O O . GLU A 1 209 ? 3.727 18.485 -8.254 1.00 95.31 209 GLU A O 1
ATOM 1791 N N . LEU A 1 210 ? 3.856 16.563 -7.096 1.00 95.50 210 LEU A N 1
ATOM 1792 C CA . LEU A 1 210 ? 2.806 15.852 -7.832 1.00 95.50 210 LEU A CA 1
ATOM 1793 C C . LEU A 1 210 ? 1.390 16.223 -7.361 1.00 95.50 210 LEU A C 1
ATOM 1795 O O . LEU A 1 210 ? 0.406 15.797 -7.967 1.00 95.50 210 LEU A O 1
ATOM 1799 N N . GLY A 1 211 ? 1.267 17.008 -6.287 1.00 95.81 211 GLY A N 1
ATOM 1800 C CA . GLY A 1 211 ? -0.009 17.471 -5.753 1.00 95.81 211 GLY A CA 1
ATOM 1801 C C . GLY A 1 211 ? -0.892 16.351 -5.203 1.00 95.81 211 GLY A C 1
ATOM 1802 O O . GLY A 1 211 ? -2.115 16.404 -5.366 1.00 95.81 211 GLY A O 1
ATOM 1803 N N . PHE A 1 212 ? -0.322 15.313 -4.576 1.00 96.19 212 PHE A N 1
ATOM 1804 C CA . PHE A 1 212 ? -1.098 14.185 -4.030 1.00 96.19 212 PHE A CA 1
ATOM 1805 C C . PHE A 1 212 ? -2.103 14.593 -2.949 1.00 96.19 212 PHE A C 1
ATOM 1807 O O . PHE A 1 212 ? -3.152 13.960 -2.820 1.00 96.19 212 PHE A O 1
ATOM 1814 N N . ASP A 1 213 ? -1.849 15.689 -2.240 1.00 93.62 213 ASP A N 1
ATOM 1815 C CA . ASP A 1 213 ? -2.792 16.353 -1.336 1.00 93.62 213 ASP A CA 1
ATOM 1816 C C . ASP A 1 213 ? -4.064 16.863 -2.045 1.00 93.62 213 ASP A C 1
ATOM 1818 O O . ASP A 1 213 ? -5.103 17.026 -1.400 1.00 93.62 213 ASP A O 1
ATOM 1822 N N . ARG A 1 214 ? -4.009 17.065 -3.369 1.00 94.88 214 ARG A N 1
ATOM 1823 C CA . ARG A 1 214 ? -5.105 17.585 -4.207 1.00 94.88 214 ARG A CA 1
ATOM 1824 C C . ARG A 1 214 ? -5.719 16.526 -5.114 1.00 94.88 214 ARG A C 1
ATOM 1826 O O . ARG A 1 214 ? -6.938 16.497 -5.261 1.00 94.88 214 ARG A O 1
ATOM 1833 N N . ILE A 1 215 ? -4.904 15.663 -5.723 1.00 95.75 215 ILE A N 1
ATOM 1834 C CA . ILE A 1 215 ? -5.379 14.733 -6.764 1.00 95.75 215 ILE A CA 1
ATOM 1835 C C . ILE A 1 215 ? -5.703 13.330 -6.237 1.00 95.75 215 ILE A C 1
ATOM 1837 O O . ILE A 1 215 ? -6.568 12.654 -6.797 1.00 95.75 215 ILE A O 1
ATOM 1841 N N . TRP A 1 216 ? -5.041 12.899 -5.158 1.00 97.81 216 TRP A N 1
ATOM 1842 C CA . TRP A 1 216 ? -5.131 11.531 -4.640 1.00 97.81 216 TRP A CA 1
ATOM 1843 C C . TRP A 1 216 ? -5.816 11.476 -3.272 1.00 97.81 216 TRP A C 1
ATOM 1845 O O . TRP A 1 216 ? -6.884 10.875 -3.138 1.00 97.81 216 TRP A O 1
ATOM 1855 N N . TRP A 1 217 ? -5.272 12.163 -2.265 1.00 97.19 217 TRP A N 1
ATOM 1856 C CA . TRP A 1 217 ? -5.768 12.091 -0.889 1.00 97.19 217 TRP A CA 1
ATOM 1857 C C . TRP A 1 217 ? -7.232 12.524 -0.728 1.00 97.19 217 TRP A C 1
ATOM 1859 O O . TRP A 1 217 ? -7.962 11.870 0.019 1.00 97.19 217 TRP A O 1
ATOM 1869 N N . PRO A 1 218 ? -7.746 13.548 -1.442 1.00 96.94 218 PRO A N 1
ATOM 1870 C CA . PRO A 1 218 ? -9.166 13.883 -1.375 1.00 96.94 218 PRO A CA 1
ATOM 1871 C C . PRO A 1 218 ? -10.079 12.744 -1.843 1.00 96.94 218 PRO A C 1
ATOM 1873 O O . PRO A 1 218 ? -11.123 12.528 -1.229 1.00 96.94 218 PRO A O 1
ATOM 1876 N N . LYS A 1 219 ? -9.673 11.972 -2.863 1.00 98.00 219 LYS A N 1
ATOM 1877 C CA . LYS A 1 219 ? -10.422 10.793 -3.332 1.00 98.00 219 LYS A CA 1
ATOM 1878 C C . LYS A 1 219 ? -10.416 9.680 -2.284 1.00 98.00 219 LYS A C 1
ATOM 1880 O O . LYS A 1 219 ? -11.449 9.071 -2.023 1.00 98.00 219 LYS A O 1
ATOM 1885 N N . VAL A 1 220 ? -9.270 9.460 -1.638 1.00 98.06 220 VAL A N 1
ATOM 1886 C CA . VAL A 1 220 ? -9.132 8.499 -0.533 1.00 98.06 220 VAL A CA 1
ATOM 1887 C C . VAL A 1 220 ? -10.012 8.888 0.660 1.00 98.06 220 VAL A C 1
ATOM 1889 O O . VAL A 1 220 ? -10.731 8.047 1.199 1.00 98.06 220 VAL A O 1
ATOM 1892 N N . LYS A 1 221 ? -10.030 10.171 1.042 1.00 97.69 221 LYS A N 1
ATOM 1893 C CA . LYS A 1 221 ? -10.910 10.677 2.107 1.00 97.69 221 LYS A CA 1
ATOM 1894 C C . LYS A 1 221 ? -12.389 10.548 1.758 1.00 97.69 221 LYS A C 1
ATOM 1896 O O . LYS A 1 221 ? -13.184 10.216 2.636 1.00 97.69 221 LYS A O 1
ATOM 1901 N N . ASP A 1 222 ? -12.765 10.797 0.504 1.00 98.00 222 ASP A N 1
ATOM 1902 C CA . ASP A 1 222 ? -14.142 10.594 0.055 1.00 98.00 222 ASP A CA 1
ATOM 1903 C C . ASP A 1 222 ? -14.564 9.125 0.186 1.00 98.00 222 ASP A C 1
ATOM 1905 O O . ASP A 1 222 ? -15.600 8.842 0.790 1.00 98.00 222 ASP A O 1
ATOM 1909 N N . LEU A 1 223 ? -13.728 8.194 -0.288 1.00 98.38 223 LEU A N 1
ATOM 1910 C CA . LEU A 1 223 ? -13.944 6.757 -0.116 1.00 98.38 223 LEU A CA 1
ATOM 1911 C C . LEU A 1 223 ? -14.104 6.385 1.359 1.00 98.38 223 LEU A C 1
ATOM 1913 O O . LEU A 1 223 ? -15.086 5.740 1.729 1.00 98.38 223 LEU A O 1
ATOM 1917 N N . ALA A 1 224 ? -13.189 6.846 2.215 1.00 98.06 224 ALA A N 1
ATOM 1918 C CA . ALA A 1 224 ? -13.255 6.562 3.641 1.00 98.06 224 ALA A CA 1
ATOM 1919 C C . ALA A 1 224 ? -14.578 7.052 4.256 1.00 98.06 224 ALA A C 1
ATOM 1921 O O . ALA A 1 224 ? -15.259 6.296 4.948 1.00 98.06 224 ALA A O 1
ATOM 1922 N N . ARG A 1 225 ? -15.003 8.278 3.923 1.00 97.38 225 ARG A N 1
ATOM 1923 C CA . ARG A 1 225 ? -16.273 8.857 4.381 1.00 97.38 225 ARG A CA 1
ATOM 1924 C C . ARG A 1 225 ? -17.486 8.053 3.908 1.00 97.38 225 ARG A C 1
ATOM 1926 O O . ARG A 1 225 ? -18.360 7.759 4.722 1.00 97.38 225 ARG A O 1
ATOM 1933 N N . ARG A 1 226 ? -17.557 7.690 2.619 1.00 98.12 226 ARG A N 1
ATOM 1934 C CA . ARG A 1 226 ? -18.688 6.927 2.046 1.00 98.12 226 ARG A CA 1
ATOM 1935 C C . ARG A 1 226 ? -18.888 5.580 2.749 1.00 98.12 226 ARG A C 1
ATOM 1937 O O . ARG A 1 226 ? -20.025 5.137 2.949 1.00 98.12 226 ARG A O 1
ATOM 1944 N N . TYR A 1 227 ? -17.793 4.965 3.187 1.00 98.19 227 TYR A N 1
ATOM 1945 C CA . TYR A 1 227 ? -17.797 3.634 3.787 1.00 98.19 227 TYR A CA 1
ATOM 1946 C C . TYR A 1 227 ? -17.486 3.604 5.288 1.00 98.19 227 TYR A C 1
ATOM 1948 O O . TYR A 1 227 ? -17.197 2.542 5.828 1.00 98.19 227 TYR A O 1
ATOM 1956 N N . SER A 1 228 ? -17.609 4.740 5.983 1.00 96.19 228 SER A N 1
ATOM 1957 C CA . SER A 1 228 ? -17.450 4.830 7.446 1.00 96.19 228 SER A CA 1
ATOM 1958 C C . SER A 1 228 ? -16.067 4.393 7.974 1.00 96.19 228 SER A C 1
ATOM 1960 O O . SER A 1 228 ? -15.916 4.064 9.155 1.00 96.19 228 SER A O 1
ATOM 1962 N N . ALA A 1 229 ? -15.045 4.440 7.119 1.00 98.06 229 ALA A N 1
ATOM 1963 C CA . ALA A 1 229 ? -13.648 4.262 7.494 1.00 98.06 229 ALA A CA 1
ATOM 1964 C C . ALA A 1 229 ? -13.030 5.581 7.984 1.00 98.06 229 ALA A C 1
ATOM 1966 O O . ALA A 1 229 ? -13.562 6.669 7.755 1.00 98.06 229 ALA A O 1
ATOM 1967 N N . VAL A 1 230 ? -11.893 5.484 8.669 1.00 98.06 230 VAL A N 1
ATOM 1968 C CA . VAL A 1 230 ? -11.160 6.636 9.207 1.00 98.06 230 VAL A CA 1
ATOM 1969 C C . VAL A 1 230 ? -9.933 6.884 8.335 1.00 98.06 230 VAL A C 1
ATOM 1971 O O . VAL A 1 230 ? -9.037 6.041 8.327 1.00 98.06 230 VAL A O 1
ATOM 1974 N N . PRO A 1 231 ? -9.862 8.001 7.592 1.00 97.56 231 PRO A N 1
ATOM 1975 C CA . PRO A 1 231 ? -8.644 8.362 6.885 1.00 97.56 231 PRO A CA 1
ATOM 1976 C C . PRO A 1 231 ? -7.585 8.829 7.891 1.00 97.56 231 PRO A C 1
ATOM 1978 O O . PRO A 1 231 ? -7.861 9.665 8.753 1.00 97.56 231 PRO A O 1
ATOM 1981 N N . VAL A 1 232 ? -6.374 8.296 7.767 1.00 97.38 232 VAL A N 1
ATOM 1982 C CA . VAL A 1 232 ? -5.233 8.596 8.637 1.00 97.38 232 VAL A CA 1
ATOM 1983 C C . VAL A 1 232 ? -4.071 9.049 7.767 1.00 97.38 232 VAL A C 1
ATOM 1985 O O . VAL A 1 232 ? -3.619 8.300 6.908 1.00 97.38 232 VAL A O 1
ATOM 1988 N N . ASP A 1 233 ? -3.571 10.257 7.993 1.00 95.75 233 ASP A N 1
ATOM 1989 C CA . ASP A 1 233 ? -2.364 10.751 7.334 1.00 95.75 233 ASP A CA 1
ATOM 1990 C C . ASP A 1 233 ? -1.218 10.783 8.341 1.00 95.75 233 ASP A C 1
ATOM 1992 O O . ASP A 1 233 ? -1.079 11.719 9.133 1.00 95.75 233 ASP A O 1
ATOM 1996 N N . LEU A 1 234 ? -0.367 9.757 8.310 1.00 95.38 234 LEU A N 1
ATOM 1997 C CA . LEU A 1 234 ? 0.750 9.670 9.247 1.00 95.38 234 LEU A CA 1
ATOM 1998 C C . LEU A 1 234 ? 1.792 10.766 9.002 1.00 95.38 234 LEU A C 1
ATOM 2000 O O . LEU A 1 234 ? 2.572 11.050 9.911 1.00 95.38 234 LEU A O 1
ATOM 2004 N N . ASN A 1 235 ? 1.796 11.423 7.833 1.00 92.06 235 ASN A N 1
ATOM 2005 C CA . ASN A 1 235 ? 2.717 12.528 7.563 1.00 92.06 235 ASN A CA 1
ATOM 2006 C C . ASN A 1 235 ? 2.459 13.731 8.478 1.00 92.06 235 ASN A C 1
ATOM 2008 O O . ASN A 1 235 ? 3.417 14.392 8.874 1.00 92.06 235 ASN A O 1
ATOM 2012 N N . SER A 1 236 ? 1.198 13.982 8.838 1.00 91.19 236 SER A N 1
ATOM 2013 C CA . SER A 1 236 ? 0.777 15.116 9.674 1.00 91.19 236 SER A CA 1
ATOM 2014 C C . SER A 1 236 ? 0.343 14.713 11.089 1.00 91.19 236 SER A C 1
ATOM 2016 O O . SER A 1 236 ? 0.313 15.550 11.993 1.00 91.19 236 SER A O 1
ATOM 2018 N N . GLN A 1 237 ? -0.006 13.442 11.306 1.00 93.69 237 GLN A N 1
ATOM 2019 C CA . GLN A 1 237 ? -0.595 12.975 12.566 1.00 93.69 237 GLN A CA 1
ATOM 2020 C C . GLN A 1 237 ? 0.383 12.243 13.497 1.00 93.69 237 GLN A C 1
ATOM 2022 O O . GLN A 1 237 ? 0.001 11.946 14.628 1.00 93.69 237 GLN A O 1
ATOM 2027 N N . THR A 1 238 ? 1.618 11.980 13.057 1.00 93.75 238 THR A N 1
ATOM 2028 C CA . THR A 1 238 ? 2.662 11.336 13.876 1.00 93.75 238 THR A CA 1
ATOM 2029 C C . THR A 1 238 ? 3.954 12.143 13.893 1.00 93.75 238 THR A C 1
ATOM 2031 O O . THR A 1 238 ? 4.316 12.784 12.902 1.00 93.75 238 THR A O 1
ATOM 2034 N N . GLU A 1 239 ? 4.690 12.063 14.996 1.00 94.56 239 GLU A N 1
ATOM 2035 C CA . GLU A 1 239 ? 5.934 12.790 15.231 1.00 94.56 239 GLU A CA 1
ATOM 2036 C C . GLU A 1 239 ? 7.176 11.964 14.884 1.00 94.56 239 GLU A C 1
ATOM 2038 O O . GLU A 1 239 ? 8.186 12.542 14.486 1.00 94.56 239 GLU A O 1
ATOM 2043 N N . CYS A 1 240 ? 7.128 10.628 14.948 1.00 93.88 240 CYS A N 1
ATOM 2044 C CA . CYS A 1 240 ? 8.289 9.781 14.669 1.00 93.88 240 CYS A CA 1
ATOM 2045 C C . CYS A 1 240 ? 8.847 10.016 13.256 1.00 93.88 240 CYS A C 1
ATOM 2047 O O . CYS A 1 240 ? 8.116 10.060 12.259 1.00 93.88 240 CYS A O 1
ATOM 2049 N N . LYS A 1 241 ? 10.172 10.182 13.174 1.00 94.06 241 LYS A N 1
ATOM 2050 C CA . LYS A 1 241 ? 10.930 10.443 11.938 1.00 94.06 241 LYS A CA 1
ATOM 2051 C C . LYS A 1 241 ? 12.077 9.444 11.762 1.00 94.06 241 LYS A C 1
ATOM 2053 O O . LYS A 1 241 ? 13.148 9.833 11.316 1.00 94.06 241 LYS A O 1
ATOM 2058 N N . LEU A 1 242 ? 11.882 8.180 12.142 1.00 95.12 242 LEU A N 1
ATOM 2059 C CA . LEU A 1 242 ? 12.837 7.105 11.858 1.00 95.12 242 LEU A CA 1
ATOM 2060 C C . LEU A 1 242 ? 12.409 6.341 10.608 1.00 95.12 242 LEU A C 1
ATOM 2062 O O . LEU A 1 242 ? 11.251 5.939 10.490 1.00 95.12 242 LEU A O 1
ATOM 2066 N N . PHE A 1 243 ? 13.351 6.111 9.701 1.00 94.38 243 PHE A N 1
ATOM 2067 C CA . PHE A 1 243 ? 13.098 5.508 8.398 1.00 94.38 243 PHE A CA 1
ATOM 2068 C C . PHE A 1 243 ? 14.024 4.319 8.159 1.00 94.38 243 PHE A C 1
ATOM 2070 O O . PHE A 1 243 ? 15.202 4.348 8.518 1.00 94.38 243 PHE A O 1
ATOM 2077 N N . TYR A 1 244 ? 13.470 3.261 7.573 1.00 91.94 244 TYR A N 1
ATOM 2078 C CA . TYR A 1 244 ? 14.255 2.130 7.085 1.00 91.94 244 TYR A CA 1
ATOM 2079 C C . TYR A 1 244 ? 14.811 2.416 5.687 1.00 91.94 244 TYR A C 1
ATOM 2081 O O . TYR A 1 244 ? 15.989 2.187 5.411 1.00 91.94 244 TYR A O 1
ATOM 2089 N N . ASP A 1 245 ? 13.944 2.949 4.831 1.00 91.62 245 ASP A N 1
ATOM 2090 C CA . ASP A 1 245 ? 14.257 3.506 3.523 1.00 91.62 245 ASP A CA 1
ATOM 2091 C C . ASP A 1 245 ? 13.397 4.758 3.299 1.00 91.62 245 ASP A C 1
ATOM 2093 O O . ASP A 1 245 ? 12.615 5.158 4.163 1.00 91.62 245 ASP A O 1
ATOM 2097 N N . ALA A 1 246 ? 13.527 5.401 2.141 1.00 93.75 246 ALA A N 1
ATOM 2098 C CA . ALA A 1 246 ? 12.828 6.656 1.896 1.00 93.75 246 ALA A CA 1
ATOM 2099 C C . ALA A 1 246 ? 11.289 6.543 1.832 1.00 93.75 246 ALA A C 1
ATOM 2101 O O . ALA A 1 246 ? 10.604 7.539 2.058 1.00 93.75 246 ALA A O 1
ATOM 2102 N N . SER A 1 247 ? 10.745 5.357 1.549 1.00 92.62 247 SER A N 1
ATOM 2103 C CA . SER A 1 247 ? 9.304 5.077 1.439 1.00 92.62 247 SER A CA 1
ATOM 2104 C C . SER A 1 247 ? 8.699 4.391 2.671 1.00 92.62 247 SER A C 1
ATOM 2106 O O . SER A 1 247 ? 7.479 4.391 2.822 1.00 92.62 247 SER A O 1
ATOM 2108 N N . HIS A 1 248 ? 9.522 3.836 3.566 1.00 92.12 248 HIS A N 1
ATOM 2109 C CA . HIS A 1 248 ? 9.074 3.063 4.724 1.00 92.12 248 HIS A CA 1
ATOM 2110 C C . HIS A 1 248 ? 9.648 3.606 6.036 1.00 92.12 248 HIS A C 1
ATOM 2112 O O . HIS A 1 248 ? 10.866 3.681 6.238 1.00 92.12 248 HIS A O 1
ATOM 2118 N N . GLN A 1 249 ? 8.759 3.914 6.984 1.00 92.25 249 GLN A N 1
ATOM 2119 C CA . GLN A 1 249 ? 9.162 4.174 8.365 1.00 92.25 249 GLN A CA 1
ATOM 2120 C C . GLN A 1 249 ? 9.813 2.940 8.993 1.00 92.25 249 GLN A C 1
ATOM 2122 O O . GLN A 1 249 ? 9.467 1.798 8.693 1.00 92.25 249 GLN A O 1
ATOM 2127 N N . SER A 1 250 ? 10.734 3.190 9.920 1.00 91.00 250 SER A N 1
ATOM 2128 C CA . SER A 1 250 ? 11.262 2.158 10.806 1.00 91.00 250 SER A CA 1
ATOM 2129 C C . SER A 1 250 ? 10.133 1.556 11.638 1.00 91.00 250 SER A C 1
ATOM 2131 O O . SER A 1 250 ? 9.245 2.275 12.109 1.00 91.00 250 SER A O 1
ATOM 2133 N N . ILE A 1 251 ? 10.225 0.257 11.925 1.00 86.75 251 ILE A N 1
ATOM 2134 C CA . ILE A 1 251 ? 9.310 -0.422 12.855 1.00 86.75 251 ILE A CA 1
ATOM 2135 C C . ILE A 1 251 ? 9.274 0.241 14.245 1.00 86.75 251 ILE A C 1
ATOM 2137 O O . ILE A 1 251 ? 8.294 0.119 14.972 1.00 86.75 251 ILE A O 1
ATOM 2141 N N . MET A 1 252 ? 10.296 1.020 14.610 1.00 87.69 252 MET A N 1
ATOM 2142 C CA . MET A 1 252 ? 10.308 1.803 15.850 1.00 87.69 252 MET A CA 1
ATOM 2143 C C . MET A 1 252 ? 9.178 2.848 15.914 1.00 87.69 252 MET A C 1
ATOM 2145 O O . MET A 1 252 ? 8.697 3.155 17.003 1.00 87.69 252 MET A O 1
ATOM 2149 N N . CYS A 1 253 ? 8.700 3.346 14.768 1.00 91.56 253 CYS A N 1
ATOM 2150 C CA . CYS A 1 253 ? 7.563 4.271 14.689 1.00 91.56 253 CYS A CA 1
ATOM 2151 C C . CYS A 1 253 ? 6.193 3.570 14.788 1.00 91.56 253 CYS A C 1
ATOM 2153 O O . CYS A 1 253 ? 5.155 4.231 14.888 1.00 91.56 253 CYS A O 1
ATOM 2155 N N . PHE A 1 254 ? 6.167 2.233 14.762 1.00 88.38 254 PHE A N 1
ATOM 2156 C CA . PHE A 1 254 ? 4.932 1.452 14.754 1.00 88.38 254 PHE A CA 1
ATOM 2157 C C . PHE A 1 254 ? 4.089 1.676 16.011 1.00 88.38 254 PHE A C 1
ATOM 2159 O O . PHE A 1 254 ? 2.872 1.782 15.914 1.00 88.38 254 PHE A O 1
ATOM 2166 N N . LEU A 1 255 ? 4.724 1.799 17.183 1.00 88.94 255 LEU A N 1
ATOM 2167 C CA . LEU A 1 255 ? 4.013 1.962 18.456 1.00 88.94 255 LEU A CA 1
ATOM 2168 C C . LEU A 1 255 ? 3.218 3.270 18.522 1.00 88.94 255 LEU A C 1
ATOM 2170 O O . LEU A 1 255 ? 2.094 3.278 19.016 1.00 88.94 255 LEU A O 1
ATOM 2174 N N . GLU A 1 256 ? 3.782 4.365 18.007 1.00 92.81 256 GLU A N 1
ATOM 2175 C CA . GLU A 1 256 ? 3.083 5.651 17.944 1.00 92.81 256 GLU A CA 1
ATOM 2176 C C . GLU A 1 256 ? 1.868 5.566 17.016 1.00 92.81 256 GLU A C 1
ATOM 2178 O O . GLU A 1 256 ? 0.771 5.989 17.385 1.00 92.81 256 GLU A O 1
ATOM 2183 N N . SER A 1 257 ? 2.059 4.966 15.838 1.00 92.38 257 SER A N 1
ATOM 2184 C CA . SER A 1 257 ? 0.981 4.769 14.868 1.00 92.38 257 SER A CA 1
ATOM 2185 C C . SER A 1 257 ? -0.127 3.914 15.485 1.00 92.38 257 SER A C 1
ATOM 2187 O O . SER A 1 257 ? -1.266 4.351 15.582 1.00 92.38 257 SER A O 1
ATOM 2189 N N . MET A 1 258 ? 0.205 2.740 16.023 1.00 91.50 258 MET A N 1
ATOM 2190 C CA . MET A 1 258 ? -0.779 1.873 16.672 1.00 91.50 258 MET A CA 1
ATOM 2191 C C . MET A 1 258 ? -1.536 2.589 17.784 1.00 91.50 258 MET A C 1
ATOM 2193 O O . MET A 1 258 ? -2.764 2.521 17.807 1.00 91.50 258 MET A O 1
ATOM 2197 N N . LYS A 1 259 ? -0.831 3.333 18.648 1.00 91.81 259 LYS A N 1
ATOM 2198 C CA . LYS A 1 259 ? -1.459 4.096 19.727 1.00 91.81 259 LYS A CA 1
ATOM 2199 C C 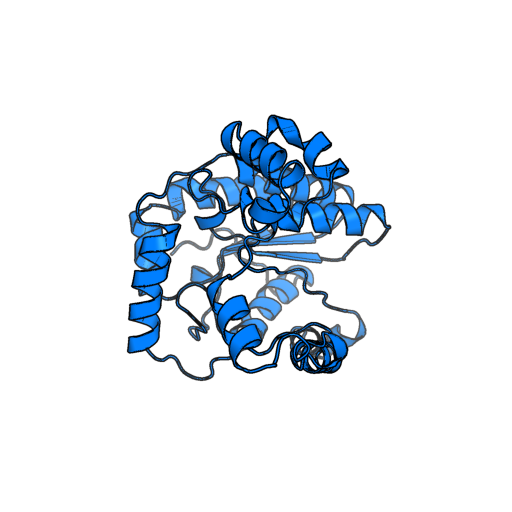. LYS A 1 259 ? -2.502 5.081 19.201 1.00 91.81 259 LYS A C 1
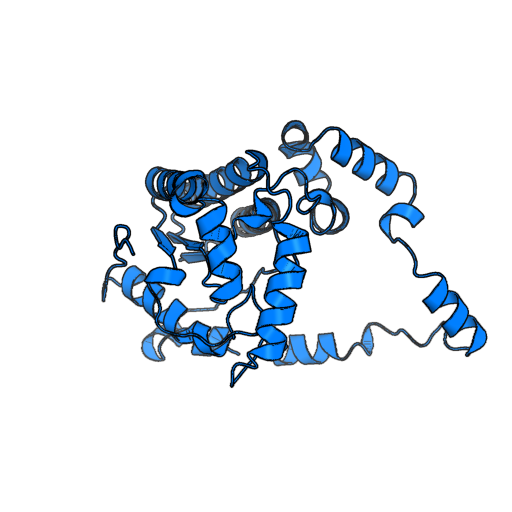ATOM 2201 O O . LYS A 1 259 ? -3.620 5.101 19.713 1.00 91.81 259 LYS A O 1
ATOM 2206 N N . LEU A 1 260 ? -2.161 5.861 18.174 1.00 94.56 260 LEU A N 1
ATOM 2207 C CA . LEU A 1 260 ? -3.063 6.846 17.572 1.00 94.56 260 LEU A CA 1
ATOM 2208 C C . LEU A 1 260 ? -4.381 6.201 17.104 1.00 94.56 260 LEU A C 1
ATOM 2210 O O . LEU A 1 260 ? -5.455 6.741 17.361 1.00 94.56 260 LEU A O 1
ATOM 2214 N N . MET A 1 261 ? -4.322 5.031 16.466 1.00 94.19 261 MET A N 1
ATOM 2215 C CA . MET A 1 261 ? -5.522 4.333 15.998 1.00 94.19 261 MET A CA 1
ATOM 2216 C C . MET A 1 261 ? -6.268 3.617 17.126 1.00 94.19 261 MET A C 1
ATOM 2218 O O . MET A 1 261 ? -7.498 3.631 17.148 1.00 94.19 261 MET A O 1
ATOM 2222 N N . THR A 1 262 ? -5.564 3.003 18.081 1.00 92.50 262 THR A N 1
ATOM 2223 C CA . THR A 1 262 ? -6.222 2.341 19.215 1.00 92.50 262 THR A CA 1
ATOM 2224 C C . THR A 1 262 ? -6.934 3.344 20.114 1.00 92.50 262 THR A C 1
ATOM 2226 O O . THR A 1 262 ? -8.038 3.064 20.579 1.00 92.50 262 THR A O 1
ATOM 2229 N N . ASP A 1 263 ? -6.352 4.528 20.324 1.00 93.62 263 ASP A N 1
ATOM 2230 C CA . ASP A 1 263 ? -6.986 5.592 21.102 1.00 93.62 263 ASP A CA 1
ATOM 2231 C C . ASP A 1 263 ? -8.285 6.068 20.429 1.00 93.62 263 ASP A C 1
ATOM 2233 O O . ASP A 1 263 ? -9.269 6.340 21.124 1.00 93.62 263 ASP A O 1
ATOM 2237 N N . ASP A 1 264 ? -8.329 6.110 19.092 1.00 95.38 264 ASP A N 1
ATOM 2238 C CA . ASP A 1 264 ? -9.542 6.435 18.334 1.00 95.38 264 ASP A CA 1
ATOM 2239 C C . ASP A 1 264 ? -10.604 5.339 18.444 1.00 95.38 264 ASP A C 1
ATOM 2241 O O . ASP A 1 264 ? -11.776 5.645 18.712 1.00 95.38 264 ASP A O 1
ATOM 2245 N N . TYR A 1 265 ? -10.185 4.078 18.293 1.00 94.12 265 TYR A N 1
ATOM 2246 C CA . TYR A 1 265 ? -11.048 2.900 18.378 1.00 94.12 265 TYR A CA 1
ATOM 2247 C C . TYR A 1 265 ? -11.753 2.826 19.736 1.00 94.12 265 TYR A C 1
ATOM 2249 O O . TYR A 1 265 ? -12.976 2.709 19.800 1.00 94.12 265 TYR A O 1
ATOM 2257 N N . TYR A 1 266 ? -10.997 2.980 20.825 1.00 92.50 266 TYR A N 1
ATOM 2258 C CA . TYR A 1 266 ? -11.532 2.985 22.189 1.00 92.50 266 TYR A CA 1
ATOM 2259 C C . TYR A 1 266 ? -12.157 4.324 22.605 1.00 92.50 266 TYR A C 1
ATOM 2261 O O . TYR A 1 266 ? -12.671 4.441 23.715 1.00 92.50 266 TYR A O 1
ATOM 2269 N N . GLY A 1 267 ? -12.108 5.350 21.750 1.00 92.88 267 GLY A N 1
ATOM 2270 C CA . GLY A 1 267 ? -12.683 6.666 22.032 1.00 92.88 267 GLY A CA 1
ATOM 2271 C C . GLY A 1 267 ? -11.932 7.482 23.088 1.00 92.88 267 GLY A C 1
ATOM 2272 O O . GLY A 1 267 ? -12.473 8.466 23.578 1.00 92.88 267 GLY A O 1
ATOM 2273 N N . THR A 1 268 ? -10.693 7.111 23.422 1.00 93.06 268 THR A N 1
ATOM 2274 C CA . THR A 1 268 ? -9.839 7.870 24.352 1.00 93.06 268 THR A CA 1
ATOM 2275 C C . THR A 1 268 ? -9.360 9.179 23.721 1.00 93.06 268 THR A C 1
ATOM 2277 O O . THR A 1 268 ? -9.329 10.214 24.384 1.00 93.06 268 THR A O 1
ATOM 2280 N N . LYS A 1 269 ? -9.018 9.154 22.428 1.00 93.19 269 LYS A N 1
ATOM 2281 C CA . LYS A 1 269 ? -8.657 10.342 21.646 1.00 93.19 269 LYS A CA 1
ATOM 2282 C C . LYS A 1 269 ? -9.033 10.118 20.188 1.00 93.19 269 LYS A C 1
ATOM 2284 O O . LYS A 1 269 ? -8.535 9.191 19.565 1.00 93.19 269 LYS A O 1
ATOM 2289 N N . LYS A 1 270 ? -9.903 10.966 19.639 1.00 94.25 270 LYS A N 1
ATOM 2290 C CA . LYS A 1 270 ? -10.319 10.863 18.235 1.00 94.25 270 LYS A CA 1
ATOM 2291 C C . LYS A 1 270 ? -9.247 11.384 17.286 1.00 94.25 270 LYS A C 1
ATOM 2293 O O . LYS A 1 270 ? -8.570 12.369 17.586 1.00 94.25 270 LYS A O 1
ATOM 2298 N N . ILE A 1 271 ? -9.118 10.724 16.138 1.00 94.19 271 ILE A N 1
ATOM 2299 C CA . ILE A 1 271 ? -8.258 11.190 15.049 1.00 94.19 271 ILE A CA 1
ATOM 2300 C C . ILE A 1 271 ? -8.900 12.420 14.403 1.00 94.19 271 ILE A C 1
ATOM 2302 O O . ILE A 1 271 ? -10.051 12.379 13.965 1.00 94.19 271 ILE A O 1
ATOM 2306 N N . ASP A 1 272 ? -8.141 13.512 14.317 1.00 89.81 272 ASP A N 1
ATOM 2307 C CA . ASP A 1 272 ? -8.558 14.696 13.569 1.00 89.81 272 ASP A CA 1
ATOM 2308 C C . ASP A 1 272 ? -8.366 14.461 12.065 1.00 89.81 272 ASP A C 1
ATOM 2310 O O . ASP A 1 272 ? -7.283 14.655 11.508 1.00 89.81 272 ASP A O 1
ATOM 2314 N N . VAL A 1 273 ? -9.447 14.041 11.409 1.00 87.06 273 VAL A N 1
ATOM 2315 C CA . VAL A 1 273 ? -9.505 13.778 9.961 1.00 87.06 273 VAL A CA 1
ATOM 2316 C C . VAL A 1 273 ? -9.377 15.042 9.101 1.00 87.06 273 VAL A C 1
ATOM 2318 O O . VAL A 1 273 ? -9.193 14.943 7.885 1.00 87.06 273 VAL A O 1
ATOM 2321 N N . ASN A 1 274 ? -9.490 16.227 9.709 1.00 80.06 274 ASN A N 1
ATOM 2322 C CA . ASN A 1 274 ? -9.379 17.517 9.038 1.00 80.06 274 ASN A CA 1
ATOM 2323 C C . ASN A 1 274 ? -8.054 18.222 9.311 1.00 80.06 274 ASN A C 1
ATOM 2325 O O . ASN A 1 274 ? -7.853 19.294 8.737 1.00 80.06 274 ASN A O 1
ATOM 2329 N N . ARG A 1 275 ? -7.161 17.642 10.126 1.00 75.25 275 ARG A N 1
ATOM 2330 C CA . ARG A 1 275 ? -5.832 18.196 10.385 1.00 75.25 275 ARG A CA 1
ATOM 2331 C C . ARG A 1 275 ? -5.128 18.423 9.047 1.00 75.25 275 ARG A C 1
ATOM 2333 O O . ARG A 1 275 ? -4.806 17.477 8.330 1.00 75.25 275 ARG A O 1
ATOM 2340 N N . ARG A 1 276 ? -4.985 19.694 8.677 1.00 59.88 276 ARG A N 1
ATOM 2341 C CA . ARG A 1 276 ? -4.194 20.135 7.527 1.00 59.88 276 ARG A CA 1
ATOM 2342 C C . ARG A 1 276 ? -2.814 20.546 8.028 1.00 59.88 276 ARG A C 1
ATOM 2344 O O . ARG A 1 276 ? -2.664 20.843 9.212 1.00 59.88 276 ARG A O 1
ATOM 2351 N N . PHE A 1 277 ? -1.853 20.489 7.111 1.00 53.75 277 PHE A N 1
ATOM 2352 C CA . PHE A 1 277 ? -0.485 20.970 7.283 1.00 53.75 277 PHE A CA 1
ATOM 2353 C C . PHE A 1 277 ? -0.448 22.380 7.874 1.00 53.75 277 PHE A C 1
ATOM 2355 O O . PHE A 1 277 ? -1.257 23.219 7.409 1.00 53.75 277 PHE A O 1
#

pLDDT: mean 89.91, std 8.77, range [53.75, 98.81]

Foldseek 3Di:
DCQQVLDDPVCSVVDGDDDPDDVLDFLLSVLVVLVVCVVVVHFAQADEAEHEQLSQFPPQCSCQQRDVLPPDDPVSCVVCVVLRDPVSVVLNVVCVVDVCSSVVDPVVVVVVCVVVVNPPVDDVVPPVVVVVCVVVVNDDLLQADPDDDVVQQLVLLVVVCVNRPVPGDGHCSRVVSLLSSLVSCLVSNYAYEYEHDAFAPSNVVSCVVVPCVPPPVVSVLVSCVVRVYHYYYCNQQPDDRAGSHRGGHHSVRSSVVSCQVVCCSVVVDNDDSPDDD

Radius of gyration: 20.14 Å; Cα contacts (8 Å, |Δi|>4): 331; chains: 1; bounding box: 52×50×52 Å

Mean predicted aligned error: 5.76 Å